Protein AF-A0A379WJF8-F1 (afdb_monomer)

Mean predicted aligned error: 14.05 Å

InterPro domains:
  IPR025370 Transcriptional regulator SgrR, N-terminal HTH domain [PF12793] (18-129)

Organism: Salmonella enterica I (NCBI:txid59201)

Structure (mmCIF, N/CA/C/O backbone):
data_AF-A0A379WJF8-F1
#
_entry.id   AF-A0A379WJF8-F1
#
loop_
_atom_site.group_PDB
_atom_site.id
_atom_site.type_symbol
_atom_site.label_atom_id
_atom_site.label_alt_id
_atom_site.label_comp_id
_atom_site.label_asym_id
_atom_site.label_entity_id
_atom_site.label_seq_id
_atom_site.pdbx_PDB_ins_code
_atom_site.Cartn_x
_atom_site.Cartn_y
_atom_site.Cartn_z
_atom_site.occupancy
_atom_site.B_iso_or_equiv
_atom_site.auth_seq_id
_atom_site.auth_comp_id
_atom_site.auth_asym_id
_atom_site.auth_atom_id
_atom_site.pdbx_PDB_model_num
ATOM 1 N N . MET A 1 1 ? -5.697 34.285 11.931 1.00 30.53 1 MET A N 1
ATOM 2 C CA . MET A 1 1 ? -4.627 33.447 12.512 1.00 30.53 1 MET A CA 1
ATOM 3 C C . MET A 1 1 ? -5.274 32.136 12.948 1.00 30.53 1 MET A C 1
ATOM 5 O O . MET A 1 1 ? -5.856 32.073 14.020 1.00 30.53 1 MET A O 1
ATOM 9 N N . LEU A 1 2 ? -5.329 31.151 12.049 1.00 31.52 2 LEU A N 1
ATOM 10 C CA . LEU A 1 2 ? -5.946 29.847 12.308 1.00 31.52 2 LEU A CA 1
ATOM 11 C C . LEU A 1 2 ? -4.830 28.885 12.713 1.00 31.52 2 LEU A C 1
ATOM 13 O O . LEU A 1 2 ? -3.911 28.631 11.940 1.00 31.52 2 LEU A O 1
ATOM 17 N N . ILE A 1 3 ? -4.888 28.435 13.961 1.00 27.45 3 ILE A N 1
ATOM 18 C CA . ILE A 1 3 ? -3.975 27.448 14.534 1.00 27.45 3 ILE A CA 1
ATOM 19 C C . ILE A 1 3 ? -4.201 26.129 13.778 1.00 27.45 3 ILE A C 1
ATOM 21 O O . ILE A 1 3 ? -5.356 25.717 13.643 1.00 27.45 3 ILE A O 1
ATOM 25 N N . PRO A 1 4 ? -3.151 25.458 13.278 1.00 31.62 4 PRO A N 1
ATOM 26 C CA . PRO A 1 4 ? -3.317 24.185 12.603 1.00 31.62 4 PRO A CA 1
ATOM 27 C C . PRO A 1 4 ? -3.781 23.155 13.631 1.00 31.62 4 PRO A C 1
ATOM 29 O O . PRO A 1 4 ? -3.084 22.865 14.607 1.00 31.62 4 PRO A O 1
ATOM 32 N N . VAL A 1 5 ? -4.971 22.599 13.408 1.00 33.28 5 VAL A N 1
ATOM 33 C CA . VAL A 1 5 ? -5.390 21.345 14.026 1.00 33.28 5 VAL A CA 1
ATOM 34 C C . VAL A 1 5 ? -4.369 20.314 13.563 1.00 33.28 5 VAL A C 1
ATOM 36 O O . VAL A 1 5 ? -4.415 19.849 12.430 1.00 33.28 5 VAL A O 1
ATOM 39 N N . ARG A 1 6 ? -3.388 20.009 14.418 1.00 29.20 6 ARG A N 1
ATOM 40 C CA . ARG A 1 6 ? -2.602 18.788 14.278 1.00 29.20 6 ARG A CA 1
ATOM 41 C C . ARG A 1 6 ? -3.617 17.654 14.289 1.00 29.20 6 ARG A C 1
ATOM 43 O O . ARG A 1 6 ? -4.179 17.346 15.337 1.00 29.20 6 ARG A O 1
ATOM 50 N N . GLU A 1 7 ? -3.880 17.082 13.122 1.00 38.31 7 GLU A N 1
ATOM 51 C CA . GLU A 1 7 ? -4.431 15.743 13.004 1.00 38.31 7 GLU A CA 1
ATOM 52 C C . GLU A 1 7 ? -3.473 14.828 13.763 1.00 38.31 7 GLU A C 1
ATOM 54 O O . GLU A 1 7 ? -2.380 14.497 13.307 1.00 38.31 7 GLU A O 1
ATOM 59 N N . ILE A 1 8 ? -3.827 14.534 15.012 1.00 40.59 8 ILE A N 1
ATOM 60 C CA . ILE A 1 8 ? -3.115 13.556 15.815 1.00 40.59 8 ILE A CA 1
ATOM 61 C C . ILE A 1 8 ? -3.478 12.217 15.194 1.00 40.59 8 ILE A C 1
ATOM 63 O O . ILE A 1 8 ? -4.581 11.708 15.389 1.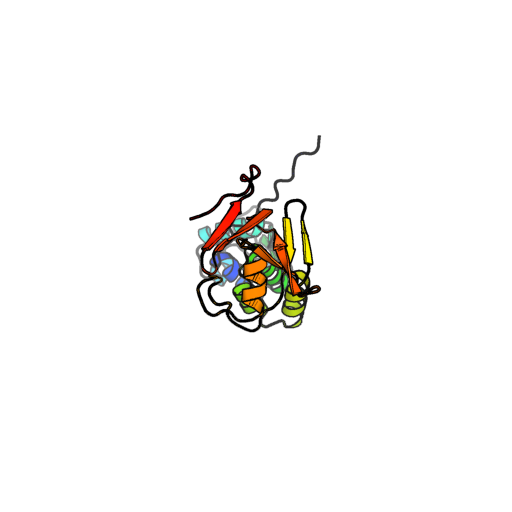00 40.59 8 ILE A O 1
ATOM 67 N N . SER A 1 9 ? -2.555 11.686 14.400 1.00 36.16 9 SER A N 1
ATOM 68 C CA . SER A 1 9 ? -2.620 10.344 13.847 1.00 36.16 9 SER A CA 1
ATOM 69 C C . SER A 1 9 ? -2.986 9.349 14.963 1.00 36.16 9 SER A C 1
ATOM 71 O O . SER A 1 9 ? -2.275 9.304 15.970 1.00 36.16 9 SER A O 1
ATOM 73 N N . PRO A 1 10 ? -4.038 8.519 14.826 1.00 44.31 10 PRO A N 1
ATOM 74 C CA . PRO A 1 10 ? -4.468 7.555 15.852 1.00 44.31 10 PRO A CA 1
ATOM 75 C C . PRO A 1 10 ? -3.516 6.345 16.003 1.00 44.31 10 PRO A C 1
ATOM 77 O O . PRO A 1 10 ? -3.917 5.251 16.393 1.00 44.31 10 PRO A O 1
ATOM 80 N N . PHE A 1 11 ? -2.224 6.524 15.725 1.00 41.41 11 PHE A N 1
ATOM 81 C CA . PHE A 1 11 ? -1.216 5.476 15.548 1.00 41.41 11 PHE A CA 1
ATOM 82 C C . PHE A 1 11 ? -0.751 4.764 16.833 1.00 41.41 11 PHE A C 1
ATOM 84 O O . PHE A 1 11 ? 0.300 4.132 16.840 1.00 41.41 11 PHE A O 1
ATOM 91 N N . MET A 1 12 ? -1.506 4.827 17.932 1.00 45.66 12 MET A N 1
ATOM 92 C CA . MET A 1 12 ? -1.074 4.266 19.222 1.00 45.66 12 MET A CA 1
ATOM 93 C C . MET A 1 12 ? -2.148 3.449 19.945 1.00 45.66 12 MET A C 1
ATOM 95 O O . MET A 1 12 ? -2.010 3.180 21.138 1.00 45.66 12 MET A O 1
ATOM 99 N N . THR A 1 13 ? -3.212 3.001 19.276 1.00 55.84 13 THR A N 1
ATOM 100 C CA . THR A 1 13 ? -4.118 2.031 19.908 1.00 55.84 13 THR A CA 1
ATOM 101 C C . THR A 1 13 ? -3.661 0.615 19.579 1.00 55.84 13 THR A C 1
ATOM 103 O O . THR A 1 13 ? -3.809 0.118 18.467 1.00 55.84 13 THR A O 1
ATOM 106 N N . THR A 1 14 ? -3.031 -0.039 20.558 1.00 66.88 14 THR A N 1
ATOM 107 C CA . THR A 1 14 ? -2.541 -1.415 20.397 1.00 66.88 14 THR A CA 1
ATOM 108 C C . THR A 1 14 ? -3.695 -2.370 20.068 1.00 66.88 14 THR A C 1
ATOM 110 O O . THR A 1 14 ? -4.812 -2.198 20.562 1.00 66.88 14 THR A O 1
ATOM 113 N N . ARG A 1 15 ? -3.418 -3.437 19.300 1.00 68.88 15 ARG A N 1
ATOM 114 C CA . ARG A 1 15 ? -4.380 -4.524 19.002 1.00 68.88 15 ARG A CA 1
ATOM 115 C C . ARG A 1 15 ? -5.073 -5.059 20.264 1.00 68.88 15 ARG A C 1
ATOM 117 O O . ARG A 1 15 ? -6.220 -5.489 20.213 1.00 68.88 15 ARG A O 1
ATOM 124 N N . HIS A 1 16 ? -4.384 -5.001 21.402 1.00 79.31 16 HIS A N 1
ATOM 125 C CA . HIS A 1 16 ? -4.926 -5.373 22.701 1.00 79.31 16 HIS A CA 1
ATOM 126 C C . HIS A 1 16 ? -6.011 -4.396 23.193 1.00 79.31 16 HIS A C 1
ATOM 128 O O . HIS A 1 16 ? -7.079 -4.837 23.611 1.00 79.31 16 HIS A O 1
ATOM 134 N N . THR A 1 17 ? -5.791 -3.081 23.107 1.00 83.75 17 THR A N 1
ATOM 135 C CA . THR A 1 17 ? -6.788 -2.066 23.495 1.00 83.75 17 THR A CA 1
ATOM 136 C C . THR A 1 17 ? -8.061 -2.185 22.646 1.00 83.75 17 THR A C 1
ATOM 138 O O . THR A 1 17 ? -9.161 -2.157 23.192 1.00 83.75 17 THR A O 1
ATOM 141 N N . GLU A 1 18 ? -7.930 -2.427 21.339 1.00 80.25 18 GLU A N 1
ATOM 142 C CA . GLU A 1 18 ? -9.056 -2.685 20.423 1.00 80.25 18 GLU A CA 1
ATOM 143 C C . GLU A 1 18 ? -9.893 -3.902 20.847 1.00 80.25 18 GLU A C 1
ATOM 145 O O . GLU A 1 18 ? -11.112 -3.811 20.992 1.00 80.25 18 GLU A O 1
ATOM 150 N N . GLN A 1 19 ? -9.247 -5.038 21.127 1.00 81.69 19 GLN A N 1
ATOM 151 C CA . GLN A 1 19 ? -9.940 -6.246 21.589 1.00 81.69 19 GLN A CA 1
ATOM 152 C C . GLN A 1 19 ? -10.706 -6.012 22.894 1.00 81.69 19 GLN A C 1
ATOM 154 O O . GLN A 1 19 ? -11.829 -6.492 23.060 1.00 81.69 19 GLN A O 1
ATOM 159 N N . LYS A 1 20 ? -10.112 -5.257 23.825 1.00 87.44 20 LYS A N 1
ATOM 160 C CA . LYS A 1 20 ? -10.763 -4.900 25.089 1.00 87.44 20 LYS A CA 1
ATOM 161 C C . LYS A 1 20 ? -11.966 -3.981 24.855 1.00 87.44 20 LYS A C 1
ATOM 163 O O . LYS A 1 20 ? -12.999 -4.197 25.481 1.00 87.44 20 LYS A O 1
ATOM 168 N N . TYR A 1 21 ? -11.873 -3.027 23.926 1.00 86.81 21 TYR A N 1
ATOM 169 C CA . TYR A 1 21 ? -13.002 -2.174 23.544 1.00 86.81 21 TYR A CA 1
ATOM 170 C C . TYR A 1 21 ? -14.165 -2.985 22.964 1.00 86.81 21 TYR A C 1
ATOM 172 O O . TYR A 1 21 ? -15.294 -2.867 23.436 1.00 86.81 21 TYR A O 1
ATOM 180 N N . LEU A 1 22 ? -13.885 -3.869 22.001 1.00 83.75 22 LEU A N 1
ATOM 181 C CA . LEU A 1 22 ? -14.905 -4.723 21.386 1.00 83.75 22 LEU A CA 1
ATOM 182 C C . LEU A 1 22 ? -15.604 -5.615 22.421 1.00 83.75 22 LEU A C 1
ATOM 184 O O . LEU A 1 22 ? -16.818 -5.797 22.356 1.00 83.75 22 LEU A O 1
ATOM 188 N N . LYS A 1 23 ? -14.865 -6.116 23.419 1.00 86.12 23 LYS A N 1
ATOM 189 C CA . LYS A 1 23 ? -15.440 -6.897 24.522 1.00 86.12 23 LYS A CA 1
ATOM 190 C C . LYS A 1 23 ? -16.378 -6.062 25.404 1.00 86.12 23 LYS A C 1
ATOM 192 O O . LYS A 1 23 ? -17.440 -6.551 25.782 1.00 86.12 23 LYS A O 1
ATOM 197 N N . LEU A 1 24 ? -16.023 -4.808 25.706 1.00 88.00 24 LEU A N 1
ATOM 198 C CA . LEU A 1 24 ? -16.916 -3.889 26.427 1.00 88.00 24 LEU A CA 1
ATOM 199 C C . LEU A 1 24 ? -18.183 -3.594 25.623 1.00 88.00 24 LEU A C 1
ATOM 201 O O . LEU A 1 24 ? -19.276 -3.607 26.182 1.00 88.00 24 LEU A O 1
ATOM 205 N N . LEU A 1 25 ? -18.043 -3.377 24.316 1.00 85.44 25 LEU A N 1
ATOM 206 C CA . LEU A 1 25 ? -19.160 -3.090 23.421 1.00 85.44 25 LEU A CA 1
ATOM 207 C C . LEU A 1 25 ? -20.114 -4.274 23.277 1.00 85.44 25 LEU A C 1
ATOM 209 O O . LEU A 1 25 ? -21.325 -4.083 23.282 1.00 85.44 25 LEU A O 1
ATOM 213 N N . GLN A 1 26 ? -19.591 -5.499 23.234 1.00 83.25 26 GLN A N 1
ATOM 214 C CA . GLN A 1 26 ? -20.412 -6.708 23.249 1.00 83.25 26 GLN A CA 1
ATOM 215 C C . GLN A 1 26 ? -21.187 -6.870 24.566 1.00 83.25 26 GLN A C 1
ATOM 217 O O . GLN A 1 26 ? -22.321 -7.338 24.552 1.00 83.25 26 GLN A O 1
ATOM 222 N N . HIS A 1 27 ? -20.583 -6.493 25.697 1.00 86.06 27 HIS A N 1
ATOM 223 C CA . HIS A 1 27 ? -21.182 -6.671 27.020 1.00 86.06 27 HIS A CA 1
ATOM 224 C C . HIS A 1 27 ? -22.211 -5.584 27.373 1.00 86.06 27 HIS A C 1
ATOM 226 O O . HIS A 1 27 ? -23.255 -5.884 27.945 1.00 86.06 27 HIS A O 1
ATOM 232 N N . TYR A 1 28 ? -21.921 -4.319 27.058 1.00 85.75 28 TYR A N 1
ATOM 233 C CA . TYR A 1 28 ? -22.745 -3.169 27.456 1.00 85.75 28 TYR A CA 1
ATOM 234 C C . TYR A 1 28 ? -23.589 -2.577 26.320 1.00 85.75 28 TYR A C 1
ATOM 236 O O . TYR A 1 28 ? -24.549 -1.851 26.583 1.00 85.75 28 TYR A O 1
ATOM 244 N N . GLY A 1 29 ? -23.270 -2.897 25.065 1.00 80.81 29 GLY A N 1
ATOM 245 C CA . GLY A 1 29 ? -23.940 -2.342 23.894 1.00 80.81 29 GLY A CA 1
ATOM 246 C C . GLY A 1 29 ? -23.658 -0.852 23.673 1.00 80.81 29 GLY A C 1
ATOM 247 O O . GLY A 1 29 ? -22.737 -0.271 24.240 1.00 80.81 29 GLY A O 1
ATOM 248 N N . ASP A 1 30 ? -24.477 -0.238 22.822 1.00 76.62 30 ASP A N 1
ATOM 249 C CA . ASP A 1 30 ? -24.339 1.156 22.358 1.00 76.62 30 ASP A CA 1
ATOM 250 C C . ASP A 1 30 ? -25.051 2.174 23.276 1.00 76.62 30 ASP A C 1
ATOM 252 O O . ASP A 1 30 ? -25.016 3.382 23.061 1.00 76.62 30 ASP A O 1
ATOM 256 N N . LYS A 1 31 ? -25.756 1.710 24.319 1.00 80.94 31 LYS A N 1
ATOM 257 C CA . LYS A 1 31 ? -26.529 2.596 25.203 1.00 80.94 31 LYS A CA 1
ATOM 258 C C . LYS A 1 31 ? -25.668 3.116 26.360 1.00 80.94 31 LYS A C 1
ATOM 260 O O . LYS A 1 31 ? -24.864 2.360 26.904 1.00 80.94 31 LYS A O 1
ATOM 265 N N . PRO A 1 32 ? -25.868 4.371 26.811 1.00 85.00 32 PRO A N 1
ATOM 266 C CA . PRO A 1 32 ? -25.196 4.875 28.000 1.00 85.00 32 PRO A CA 1
ATOM 267 C C . PRO A 1 32 ? -25.561 4.037 29.230 1.00 85.00 32 PRO A C 1
ATOM 269 O O . PRO A 1 32 ? -26.736 3.939 29.586 1.00 85.00 32 PRO A O 1
ATOM 272 N N . VAL A 1 33 ? -24.557 3.492 29.910 1.00 88.12 33 VAL A N 1
ATOM 273 C CA . VAL A 1 33 ? -24.714 2.665 31.113 1.00 88.12 33 VAL A CA 1
ATOM 274 C C . VAL A 1 33 ? -24.002 3.284 32.311 1.00 88.12 33 VAL A C 1
ATOM 276 O O . VAL A 1 33 ? -22.994 3.977 32.178 1.00 88.12 33 VAL A O 1
ATOM 279 N N . SER A 1 34 ? -24.555 3.052 33.500 1.00 87.75 34 SER A N 1
ATOM 280 C CA . SER A 1 34 ? -23.978 3.496 34.768 1.00 87.75 34 SER A CA 1
ATOM 281 C C . SER A 1 34 ? -23.193 2.343 35.388 1.00 87.75 34 SER A C 1
ATOM 283 O O . SER A 1 34 ? -23.794 1.359 35.813 1.00 87.75 34 SER A O 1
ATOM 285 N N . VAL A 1 35 ? -21.864 2.447 35.396 1.00 89.06 35 VAL A N 1
ATOM 286 C CA . VAL A 1 35 ? -20.950 1.368 35.803 1.00 89.06 35 VAL A CA 1
ATOM 287 C C . VAL A 1 35 ? -19.791 1.907 36.635 1.00 89.06 35 VAL A C 1
ATOM 289 O O . VAL A 1 35 ? -19.408 3.074 36.535 1.00 89.06 35 VAL A O 1
ATOM 292 N N . THR A 1 36 ? -19.215 1.065 37.482 1.00 88.06 36 THR A N 1
ATOM 293 C CA . THR A 1 36 ? -18.026 1.401 38.271 1.00 88.06 36 THR A CA 1
ATOM 294 C C . THR A 1 36 ? -16.742 1.007 37.543 1.00 88.06 36 THR A C 1
ATOM 296 O O . THR A 1 36 ? -16.722 0.139 36.672 1.00 88.06 36 THR A O 1
ATOM 299 N N . LEU A 1 37 ? -15.622 1.620 37.937 1.00 87.19 37 LEU A N 1
ATOM 300 C CA . LEU A 1 37 ? -14.307 1.239 37.411 1.00 87.19 37 LEU A CA 1
ATOM 301 C C . LEU A 1 37 ? -13.944 -0.220 37.750 1.00 87.19 37 LEU A C 1
ATOM 303 O O . LEU A 1 37 ? -13.209 -0.848 36.994 1.00 87.19 37 LEU A O 1
ATOM 307 N N . GLN A 1 38 ? -14.434 -0.746 38.881 1.00 86.25 38 GLN A N 1
ATOM 308 C CA . GLN A 1 38 ? -14.202 -2.136 39.280 1.00 86.25 38 GLN A CA 1
ATOM 309 C C . GLN A 1 38 ? -14.982 -3.098 38.378 1.00 86.25 38 GLN A C 1
ATOM 311 O O . GLN A 1 38 ? -14.373 -4.009 37.839 1.00 86.25 38 GLN A O 1
ATOM 316 N N . GLU A 1 39 ? -16.264 -2.829 38.114 1.00 87.62 39 GLU A N 1
ATOM 317 C CA . GLU A 1 39 ? -17.084 -3.645 37.202 1.00 87.62 39 GLU A CA 1
ATOM 318 C C . GLU A 1 39 ? -16.449 -3.742 35.803 1.00 87.62 39 GLU A C 1
ATOM 320 O O . GLU A 1 39 ? -16.371 -4.824 35.225 1.00 87.62 39 GLU A O 1
ATOM 325 N N . LEU A 1 40 ? -15.910 -2.635 35.275 1.00 89.62 40 LEU A N 1
ATOM 326 C CA . LEU A 1 40 ? -15.182 -2.651 33.999 1.00 89.62 40 LEU A CA 1
ATOM 327 C C . LEU A 1 40 ? -13.901 -3.493 34.049 1.00 89.62 40 LEU A C 1
ATOM 329 O O . LEU A 1 40 ? -13.592 -4.211 33.095 1.00 89.62 40 LEU A O 1
ATOM 333 N N . ALA A 1 41 ? -13.156 -3.396 35.151 1.00 89.50 41 ALA A N 1
ATOM 334 C CA . ALA A 1 41 ? -11.938 -4.167 35.361 1.00 89.50 41 ALA A CA 1
ATOM 335 C C . ALA A 1 41 ? -12.242 -5.674 35.451 1.00 89.50 41 ALA A C 1
ATOM 337 O O . ALA A 1 41 ? -11.517 -6.477 34.862 1.00 89.50 41 ALA A O 1
ATOM 338 N N . ASP A 1 42 ? -13.354 -6.043 36.090 1.00 88.31 42 ASP A N 1
ATOM 339 C CA . ASP A 1 42 ? -13.812 -7.426 36.230 1.00 88.31 42 ASP A CA 1
ATOM 340 C C . ASP A 1 42 ? -14.238 -8.016 34.875 1.00 88.31 42 ASP A C 1
ATOM 342 O O . ASP A 1 42 ? -13.769 -9.089 34.495 1.00 88.31 42 ASP A O 1
ATOM 346 N N . VAL A 1 43 ? -15.025 -7.284 34.072 1.00 89.12 43 VAL A N 1
ATOM 347 C CA . VAL A 1 43 ? -15.433 -7.713 32.713 1.00 89.12 43 VAL A CA 1
ATOM 348 C C . VAL A 1 43 ? -14.220 -7.975 31.809 1.00 89.12 43 VAL A C 1
ATOM 350 O O . VAL A 1 43 ? -14.204 -8.902 30.984 1.00 89.12 43 VAL A O 1
ATOM 353 N N . LEU A 1 44 ? -13.176 -7.158 31.944 1.00 88.00 44 LEU A N 1
ATOM 354 C CA . LEU A 1 44 ? -11.960 -7.260 31.140 1.00 88.00 44 LEU A CA 1
ATOM 355 C C . LEU A 1 44 ? -10.862 -8.132 31.759 1.00 88.00 44 LEU A C 1
ATOM 357 O O . LEU A 1 44 ? -9.834 -8.330 31.093 1.00 88.00 44 LEU A O 1
ATOM 361 N N . PHE A 1 45 ? -11.106 -8.686 32.952 1.00 87.12 45 PHE A N 1
ATOM 362 C CA . PHE A 1 45 ? -10.165 -9.462 33.761 1.00 87.12 45 PHE A CA 1
ATOM 363 C C . PHE A 1 45 ? -8.818 -8.744 33.934 1.00 87.12 45 PHE A C 1
ATOM 365 O O . PHE A 1 45 ? -7.758 -9.289 33.628 1.00 87.12 45 PHE A O 1
ATOM 372 N N . CYS A 1 46 ? -8.849 -7.478 34.350 1.00 88.38 46 CYS A N 1
ATOM 373 C CA . CYS A 1 46 ? -7.650 -6.670 34.555 1.00 88.38 46 CYS A CA 1
ATOM 374 C C . CYS A 1 46 ? -7.688 -5.905 35.884 1.00 88.38 46 CYS A C 1
ATOM 376 O O . CYS A 1 46 ? -8.691 -5.874 36.586 1.00 88.38 46 CYS A O 1
ATOM 378 N N . THR A 1 47 ? -6.568 -5.290 36.269 1.00 89.75 47 THR A N 1
ATOM 379 C CA . THR A 1 47 ? -6.517 -4.485 37.498 1.00 89.75 47 THR A CA 1
ATOM 380 C C . THR A 1 47 ? -7.187 -3.124 37.292 1.00 89.75 47 THR A C 1
ATOM 382 O O . THR A 1 47 ? -7.118 -2.547 36.205 1.00 89.75 47 THR A O 1
ATOM 385 N N . ARG A 1 48 ? -7.747 -2.529 38.359 1.00 87.81 48 ARG A N 1
ATOM 386 C CA . ARG A 1 48 ? -8.315 -1.161 38.320 1.00 87.81 48 ARG A CA 1
ATOM 387 C C . ARG A 1 48 ? -7.351 -0.123 37.737 1.00 87.81 48 ARG A C 1
ATOM 389 O O . ARG A 1 48 ? -7.771 0.765 36.997 1.00 87.81 48 ARG A O 1
ATOM 396 N N . ARG A 1 49 ? -6.055 -0.240 38.052 1.00 85.56 49 ARG A N 1
ATOM 397 C CA . ARG A 1 49 ? -5.008 0.647 37.522 1.00 85.56 49 ARG A CA 1
ATOM 398 C C . ARG A 1 49 ? -4.876 0.508 36.004 1.00 85.56 49 ARG A C 1
ATOM 400 O O . ARG A 1 49 ? -4.831 1.520 35.312 1.00 85.56 49 ARG A O 1
ATOM 407 N N . HIS A 1 50 ? -4.854 -0.721 35.489 1.00 87.38 50 HIS A N 1
ATOM 408 C CA . HIS A 1 50 ? -4.778 -0.963 34.049 1.00 87.38 50 HIS A CA 1
ATOM 409 C C . HIS A 1 50 ? -6.055 -0.514 33.327 1.00 87.38 50 HIS A C 1
ATOM 411 O O . HIS A 1 50 ? -5.969 0.124 32.281 1.00 87.38 50 HIS A O 1
ATOM 417 N N . MET A 1 51 ? -7.229 -0.753 33.921 1.00 89.62 51 MET A N 1
ATOM 418 C CA . MET A 1 51 ? -8.511 -0.311 33.367 1.00 89.62 51 MET A CA 1
ATOM 419 C C . MET A 1 51 ? -8.581 1.209 33.200 1.00 89.62 51 MET A C 1
ATOM 421 O O . MET A 1 51 ? -9.046 1.704 32.178 1.00 89.62 51 MET A O 1
ATOM 425 N N . ARG A 1 52 ? -8.072 1.965 34.179 1.00 88.44 52 ARG A N 1
ATOM 426 C CA . ARG A 1 52 ? -8.009 3.428 34.098 1.00 88.44 52 ARG A CA 1
ATOM 427 C C . ARG A 1 52 ? -7.120 3.904 32.945 1.00 88.44 52 ARG A C 1
ATOM 429 O O . ARG A 1 52 ? -7.507 4.827 32.238 1.00 88.44 52 ARG A O 1
ATOM 436 N N . ASN A 1 53 ? -5.976 3.254 32.726 1.00 89.00 53 ASN A N 1
ATOM 437 C CA . ASN A 1 53 ? -5.112 3.561 31.583 1.00 89.00 53 ASN A CA 1
ATOM 438 C C . ASN A 1 53 ? -5.798 3.226 30.248 1.00 89.00 53 ASN A C 1
ATOM 440 O O . ASN A 1 53 ? -5.750 4.036 29.329 1.00 89.00 53 ASN A O 1
ATOM 444 N N . LEU A 1 54 ? -6.478 2.076 30.153 1.00 88.38 54 LEU A N 1
ATOM 445 C CA . LEU A 1 54 ? -7.249 1.700 28.962 1.00 88.38 54 LEU A CA 1
ATOM 446 C C . LEU A 1 54 ? -8.379 2.696 28.671 1.00 88.38 54 LEU A C 1
ATOM 448 O O . LEU A 1 54 ? -8.552 3.084 27.522 1.00 88.38 54 LEU A O 1
ATOM 452 N N . LEU A 1 55 ? -9.120 3.145 29.692 1.00 88.50 55 LEU A N 1
ATOM 453 C CA . LEU A 1 55 ? -10.169 4.158 29.528 1.00 88.50 55 LEU A CA 1
ATOM 454 C C . LEU A 1 55 ? -9.610 5.469 28.980 1.00 88.50 55 LEU A C 1
ATOM 456 O O . LEU A 1 55 ? -10.191 6.014 28.049 1.00 88.50 55 LEU A O 1
ATOM 460 N N . LEU A 1 56 ? -8.482 5.947 29.516 1.00 87.75 56 LEU A N 1
ATOM 461 C CA . LEU A 1 56 ? -7.830 7.161 29.020 1.00 87.75 56 LEU A CA 1
ATOM 462 C C . LEU A 1 56 ? -7.439 7.015 27.546 1.00 87.75 56 LEU A C 1
ATOM 464 O O . LEU A 1 56 ? -7.825 7.853 26.740 1.00 87.75 56 LEU A O 1
ATOM 468 N N . GLN A 1 57 ? -6.788 5.908 27.176 1.00 86.50 57 GLN A N 1
ATOM 469 C CA . GLN A 1 57 ? -6.423 5.629 25.782 1.00 86.50 57 GLN A CA 1
ATOM 470 C C . GLN A 1 57 ? -7.646 5.587 24.854 1.00 86.50 57 GLN A C 1
ATOM 472 O O . GLN A 1 57 ? -7.633 6.162 23.769 1.00 86.50 57 GLN A O 1
ATOM 477 N N . MET A 1 58 ? -8.725 4.921 25.278 1.00 87.69 58 MET A N 1
ATOM 478 C CA . MET A 1 58 ? -9.962 4.829 24.496 1.00 87.69 58 MET A CA 1
ATOM 479 C C . MET A 1 58 ? -10.700 6.177 24.407 1.00 87.69 58 MET A C 1
ATOM 481 O O . MET A 1 58 ? -11.354 6.440 23.400 1.00 87.69 58 MET A O 1
ATOM 485 N N . GLN A 1 59 ? -10.607 7.037 25.428 1.00 87.38 59 GLN A N 1
ATOM 486 C CA . GLN A 1 59 ? -11.156 8.398 25.395 1.00 87.38 59 GLN A CA 1
ATOM 487 C C . GLN A 1 59 ? -10.345 9.327 24.492 1.00 87.38 59 GLN A C 1
ATOM 489 O O . GLN A 1 59 ? -10.939 10.087 23.731 1.00 87.38 59 GLN A O 1
ATOM 494 N N . GLU A 1 60 ? -9.013 9.254 24.539 1.00 84.88 60 GLU A N 1
ATOM 495 C CA . GLU A 1 60 ? -8.122 9.999 23.640 1.00 84.88 60 GLU A CA 1
ATOM 496 C C . GLU A 1 60 ? -8.371 9.617 22.176 1.00 84.88 60 GLU A C 1
ATOM 498 O O . GLU A 1 60 ? -8.478 10.490 21.316 1.00 84.88 60 GLU A O 1
ATOM 503 N N . ALA A 1 61 ? -8.584 8.323 21.911 1.00 78.62 61 ALA A N 1
ATOM 504 C CA . ALA A 1 61 ? -8.993 7.806 20.606 1.00 78.62 61 ALA A CA 1
ATOM 505 C C . ALA A 1 61 ? -10.474 8.077 20.258 1.00 78.62 61 ALA A C 1
ATOM 507 O O . ALA A 1 61 ? -10.934 7.695 19.186 1.00 78.62 61 ALA A O 1
ATOM 508 N N . LYS A 1 62 ? -11.237 8.733 21.147 1.00 84.25 62 LYS A N 1
ATOM 509 C CA . LYS A 1 62 ? -12.669 9.066 20.996 1.00 84.25 62 LYS A CA 1
ATOM 510 C C . LYS A 1 62 ? -13.611 7.861 20.822 1.00 84.25 62 LYS A C 1
ATOM 512 O O . LYS A 1 62 ? -14.751 8.032 20.389 1.00 84.25 62 LYS A O 1
ATOM 517 N N . TRP A 1 63 ? -13.195 6.657 21.214 1.00 85.75 63 TRP A N 1
ATOM 518 C CA . TRP A 1 63 ? -14.010 5.437 21.116 1.00 85.75 63 TRP A CA 1
ATOM 519 C C . TRP A 1 63 ? -15.147 5.391 22.148 1.00 85.75 63 TRP A C 1
ATOM 521 O O . TRP A 1 63 ? -16.186 4.753 21.938 1.00 85.75 63 TRP A O 1
ATOM 531 N N . LEU A 1 64 ? -14.960 6.060 23.286 1.00 88.50 64 LEU A N 1
ATOM 532 C CA . LEU A 1 64 ? -15.937 6.122 24.368 1.00 88.50 64 LEU A CA 1
ATOM 533 C C . LEU A 1 64 ? -15.911 7.463 25.094 1.00 88.50 64 LEU A C 1
ATOM 535 O O . LEU A 1 64 ? -14.939 8.212 25.038 1.00 88.50 64 LEU A O 1
ATOM 539 N N . ILE A 1 65 ? -16.985 7.730 25.828 1.00 87.06 65 ILE A N 1
ATOM 540 C CA . ILE A 1 65 ? -17.080 8.812 26.802 1.00 87.06 65 ILE A CA 1
ATOM 541 C C . ILE A 1 65 ? -17.218 8.187 28.187 1.00 87.06 65 ILE A C 1
ATOM 543 O O . ILE A 1 65 ? -18.114 7.374 28.423 1.00 87.06 65 ILE A O 1
ATOM 547 N N . TRP A 1 66 ? -16.346 8.600 29.103 1.00 87.31 66 TRP A N 1
ATOM 548 C CA . TRP A 1 66 ? -16.401 8.239 30.513 1.00 87.31 66 TRP A CA 1
ATOM 549 C C . TRP A 1 66 ? -16.573 9.498 31.359 1.00 87.31 66 TRP A C 1
ATOM 551 O O . TRP A 1 66 ? -15.745 10.408 31.309 1.00 87.31 66 TRP A O 1
ATOM 561 N N . GLN A 1 67 ? -17.656 9.551 32.130 1.00 84.44 67 GLN A N 1
ATOM 562 C CA . GLN A 1 67 ? -17.960 10.654 33.040 1.00 84.44 67 GLN A CA 1
ATOM 563 C C . GLN A 1 67 ? -17.967 10.138 34.478 1.00 84.44 67 GLN A C 1
ATOM 565 O O . GLN A 1 67 ? -18.951 9.554 34.937 1.00 84.44 67 GLN A O 1
ATOM 570 N N . SER A 1 68 ? -16.856 10.339 35.188 1.00 78.06 68 SER A N 1
ATOM 571 C CA . SER A 1 68 ? -16.752 10.033 36.616 1.00 78.06 68 SER A CA 1
ATOM 572 C C . SER A 1 68 ? -17.384 11.133 37.469 1.00 78.06 68 SER A C 1
ATOM 574 O O . SER A 1 68 ? -17.071 12.306 37.278 1.00 78.06 68 SER A O 1
ATOM 576 N N . GLN A 1 69 ? -18.201 10.755 38.452 1.00 67.81 69 GLN A N 1
ATOM 577 C CA . GLN A 1 69 ? -18.636 11.648 39.531 1.00 67.81 69 GLN A CA 1
ATOM 578 C C . GLN A 1 69 ? -17.699 11.520 40.741 1.00 67.81 69 GLN A C 1
ATOM 580 O O . GLN A 1 69 ? -17.150 10.447 41.000 1.00 67.81 69 GLN A O 1
ATOM 585 N N . ALA A 1 70 ? -17.484 12.621 41.465 1.00 48.72 70 ALA A N 1
ATOM 586 C CA . ALA A 1 70 ? -16.602 12.654 42.628 1.00 48.72 70 ALA A CA 1
ATOM 587 C C . ALA A 1 70 ? -17.237 11.936 43.837 1.00 48.72 70 ALA A C 1
ATOM 589 O O . ALA A 1 70 ? -18.350 12.264 44.233 1.00 48.72 70 ALA A O 1
ATOM 590 N N . GLY A 1 71 ? -16.508 10.978 44.426 1.00 56.34 71 GLY A N 1
ATOM 591 C CA . GLY A 1 71 ? -16.862 10.272 45.666 1.00 56.34 71 GLY A CA 1
ATOM 592 C C . GLY A 1 71 ? -16.423 8.795 45.664 1.00 56.34 71 GLY A C 1
ATOM 593 O O . GLY A 1 71 ? -16.218 8.195 44.607 1.00 56.34 71 GLY A O 1
ATOM 594 N N . ARG A 1 72 ? -16.254 8.175 46.842 1.00 57.22 72 ARG A N 1
ATOM 595 C CA . ARG A 1 72 ? -15.887 6.747 46.952 1.00 57.22 72 ARG A CA 1
ATOM 596 C C . ARG A 1 72 ? -17.086 5.867 46.575 1.00 57.22 72 ARG A C 1
ATOM 598 O O . ARG A 1 72 ? -18.100 5.902 47.252 1.00 57.22 72 ARG A O 1
ATOM 605 N N . GLY A 1 73 ? -16.947 5.056 45.524 1.00 61.81 73 GLY A N 1
ATOM 606 C CA . GLY A 1 73 ? -17.939 4.036 45.143 1.00 61.81 73 GLY A CA 1
ATOM 607 C C . GLY A 1 73 ? -19.039 4.489 44.176 1.00 61.81 73 GLY A C 1
ATOM 608 O O . GLY A 1 73 ? -19.929 3.698 43.875 1.00 61.81 73 GLY A O 1
ATOM 609 N N . HIS A 1 74 ? -18.988 5.717 43.651 1.00 70.19 74 HIS A N 1
ATOM 610 C CA . HIS A 1 74 ? -20.014 6.189 42.719 1.00 70.19 74 HIS A CA 1
ATOM 611 C C . HIS A 1 74 ? -19.889 5.547 41.336 1.00 70.19 74 HIS A C 1
ATOM 613 O O . HIS A 1 74 ? -18.793 5.373 40.793 1.00 70.19 74 HIS A O 1
ATOM 619 N N . ARG A 1 75 ? -21.046 5.215 40.757 1.00 81.00 75 ARG A N 1
ATOM 620 C CA . ARG A 1 75 ? -21.154 4.747 39.377 1.00 81.00 75 ARG A CA 1
ATOM 621 C C . ARG A 1 75 ? -20.905 5.913 38.426 1.00 81.00 75 ARG A C 1
ATOM 623 O O . ARG A 1 75 ? -21.471 6.990 38.583 1.00 81.00 75 ARG A O 1
ATOM 630 N N . ALA A 1 76 ? -20.059 5.687 37.435 1.00 85.44 76 ALA A N 1
ATOM 631 C CA . ALA A 1 76 ? -19.779 6.632 36.370 1.00 85.44 76 ALA A CA 1
ATOM 632 C C . ALA A 1 76 ? -20.650 6.316 35.152 1.00 85.44 76 ALA A C 1
ATOM 634 O O . ALA A 1 76 ? -21.123 5.192 34.981 1.00 85.44 76 ALA A O 1
ATOM 635 N N . ARG A 1 77 ? -20.862 7.310 34.289 1.00 86.75 77 ARG A N 1
ATOM 636 C CA . ARG A 1 77 ? -21.591 7.105 33.035 1.00 86.75 77 ARG A CA 1
ATOM 637 C C . ARG A 1 77 ? -20.603 6.725 31.936 1.00 86.75 77 ARG A C 1
ATOM 639 O O . ARG A 1 77 ? -19.735 7.526 31.588 1.00 86.75 77 ARG A O 1
ATOM 646 N N . LEU A 1 78 ? -20.743 5.514 31.407 1.00 88.69 78 LEU A N 1
ATOM 647 C CA . LEU A 1 78 ? -20.021 5.015 30.242 1.00 88.69 78 LEU A CA 1
ATOM 648 C C . LEU A 1 78 ? -20.931 5.093 29.018 1.00 88.69 78 LEU A C 1
ATOM 650 O O . LEU A 1 78 ? -22.059 4.607 29.046 1.00 88.69 78 LEU A O 1
ATOM 654 N N . HIS A 1 79 ? -20.426 5.668 27.934 1.00 87.94 79 HIS A N 1
ATOM 655 C CA . HIS A 1 79 ? -21.084 5.654 26.634 1.00 87.94 79 HIS A CA 1
ATOM 656 C C . HIS A 1 79 ? -20.066 5.248 25.570 1.00 87.94 79 HIS A C 1
ATOM 658 O O . HIS A 1 79 ? -19.130 5.993 25.278 1.00 87.94 79 HIS A O 1
ATOM 664 N N . LEU A 1 80 ? -20.227 4.045 25.026 1.00 86.06 80 LEU A N 1
ATOM 665 C CA . LEU A 1 80 ? -19.429 3.547 23.910 1.00 86.06 80 LEU A CA 1
ATOM 666 C C . LEU A 1 80 ? -20.036 4.132 22.633 1.00 86.06 80 LEU A C 1
ATOM 668 O O . LEU A 1 80 ? -21.224 3.959 22.417 1.00 86.06 80 LEU A O 1
ATOM 672 N N . ARG A 1 81 ? -19.263 4.893 21.848 1.00 81.00 81 ARG A N 1
ATOM 673 C CA . ARG A 1 81 ? -19.799 5.651 20.696 1.00 81.00 81 ARG A CA 1
ATOM 674 C C . ARG A 1 81 ? -19.451 5.059 19.337 1.00 81.00 81 ARG A C 1
ATOM 676 O O . ARG A 1 81 ? -20.009 5.497 18.335 1.00 81.00 81 ARG A O 1
ATOM 683 N N . TYR A 1 82 ? -18.485 4.148 19.289 1.00 74.69 82 TYR A N 1
ATOM 684 C CA . TYR A 1 82 ? -17.936 3.624 18.048 1.00 74.69 82 TYR A CA 1
ATOM 685 C C . TYR A 1 82 ? -18.531 2.256 17.756 1.00 74.69 82 TYR A C 1
ATOM 687 O O . TYR A 1 82 ? -18.382 1.311 18.532 1.00 74.69 82 TYR A O 1
ATOM 695 N N . LYS A 1 83 ? -19.185 2.131 16.600 1.00 74.50 83 LYS A N 1
ATOM 696 C CA . LYS A 1 83 ? -19.667 0.829 16.142 1.00 74.50 83 LYS A CA 1
ATOM 697 C C . LYS A 1 83 ? -18.476 -0.045 15.735 1.00 74.50 83 LYS A C 1
ATOM 699 O O . LYS A 1 83 ? -17.500 0.482 15.194 1.00 74.50 83 LYS A O 1
ATOM 704 N N . PRO A 1 84 ? -18.563 -1.379 15.897 1.00 69.88 84 PRO A N 1
ATOM 705 C CA . PRO A 1 84 ? -17.481 -2.282 15.498 1.00 69.88 84 PRO A CA 1
ATOM 706 C C . PRO A 1 84 ? -17.114 -2.109 14.0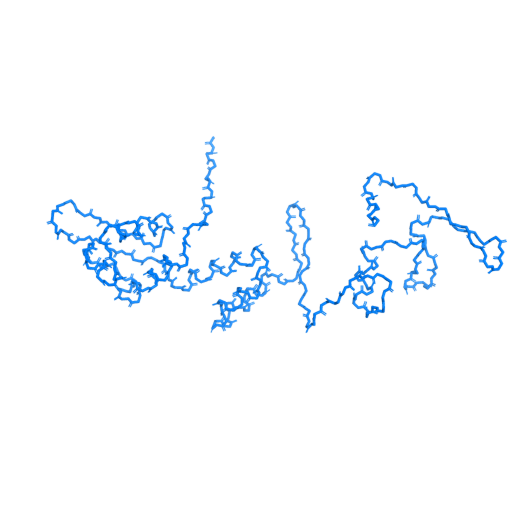19 1.00 69.88 84 PRO A C 1
ATOM 708 O O . PRO A 1 84 ? -15.947 -2.146 13.648 1.00 69.88 84 PRO A O 1
ATOM 711 N N . GLU A 1 85 ? -18.120 -1.869 13.178 1.00 71.50 85 GLU A N 1
ATOM 712 C CA . GLU A 1 85 ? -17.964 -1.687 11.734 1.00 71.50 85 GLU A CA 1
ATOM 713 C C . GLU A 1 85 ? -17.168 -0.429 11.370 1.00 71.50 85 GLU A C 1
ATOM 715 O O . GLU A 1 85 ? -16.395 -0.460 10.418 1.00 71.50 85 GLU A O 1
ATOM 720 N N . GLN A 1 86 ? -17.318 0.660 12.131 1.00 74.12 86 GLN A N 1
ATOM 721 C CA . GLN A 1 86 ? -16.594 1.910 11.876 1.00 74.12 86 GLN A CA 1
ATOM 722 C C . GLN A 1 86 ? -15.107 1.747 12.180 1.00 74.12 86 GLN A C 1
ATOM 724 O O . GLN A 1 86 ? -14.267 2.146 11.381 1.00 74.12 86 GLN A O 1
ATOM 729 N N . LEU A 1 87 ? -14.790 1.076 13.288 1.00 76.81 87 LEU A N 1
ATOM 730 C CA . LEU A 1 87 ? -13.413 0.810 13.684 1.00 76.81 87 LEU A CA 1
ATOM 731 C C . LEU A 1 87 ? -12.703 -0.131 12.693 1.00 76.81 87 LEU A C 1
ATOM 733 O O . LEU A 1 87 ? -11.540 0.079 12.350 1.00 76.81 87 LEU A O 1
ATOM 737 N N . LEU A 1 88 ? -13.418 -1.136 12.175 1.00 75.69 88 LEU A N 1
ATOM 738 C CA . LEU A 1 88 ? -12.909 -2.004 11.109 1.00 75.69 88 LEU A CA 1
ATOM 739 C C . LEU A 1 88 ? -12.696 -1.244 9.791 1.00 75.69 88 LEU A C 1
ATOM 741 O O . LEU A 1 88 ? -11.689 -1.476 9.123 1.00 75.69 88 LEU A O 1
ATOM 745 N N . SER A 1 89 ? -13.611 -0.338 9.429 1.00 74.06 89 SER A N 1
ATOM 746 C CA . SER A 1 89 ? -13.515 0.464 8.203 1.00 74.06 89 SER A CA 1
ATOM 747 C C . SER A 1 89 ? -12.315 1.411 8.230 1.00 74.06 89 SER A C 1
ATOM 749 O O . SER A 1 89 ? -11.522 1.400 7.293 1.00 74.06 89 SER A O 1
ATOM 751 N N . GLU A 1 90 ? -12.120 2.165 9.316 1.00 77.56 90 GLU A N 1
ATOM 752 C CA . GLU A 1 90 ? -10.970 3.074 9.463 1.00 77.56 90 GLU A CA 1
ATOM 753 C C . GLU A 1 90 ? -9.640 2.323 9.382 1.00 77.56 90 GLU A C 1
ATOM 755 O O . GLU A 1 90 ? -8.697 2.745 8.713 1.00 77.56 90 GLU A O 1
ATOM 760 N N . LYS A 1 91 ? -9.563 1.156 10.023 1.00 78.31 91 LYS A N 1
ATOM 761 C CA . LYS A 1 91 ? -8.362 0.322 9.987 1.00 78.31 91 LYS A CA 1
ATOM 762 C C . LYS A 1 91 ? -8.099 -0.249 8.596 1.00 78.31 91 LYS A C 1
ATOM 764 O O . LYS A 1 91 ? -6.946 -0.328 8.173 1.00 78.31 91 LYS A O 1
ATOM 769 N N . ALA A 1 92 ? -9.148 -0.636 7.873 1.00 77.06 92 ALA A N 1
ATOM 770 C CA . ALA A 1 92 ? -9.015 -1.062 6.489 1.00 77.06 92 ALA A CA 1
ATOM 771 C C . ALA A 1 92 ? -8.502 0.086 5.607 1.00 77.06 92 ALA A C 1
ATOM 773 O O . ALA A 1 92 ? -7.584 -0.127 4.819 1.00 77.06 92 ALA A O 1
ATOM 774 N N . GLU A 1 93 ? -9.015 1.305 5.784 1.00 75.88 93 GLU A N 1
ATOM 775 C CA . GLU A 1 93 ? -8.528 2.498 5.080 1.00 75.88 93 GLU A CA 1
ATOM 776 C C . GLU A 1 93 ? -7.049 2.783 5.374 1.00 75.88 93 GLU A C 1
ATOM 778 O O . GLU A 1 93 ? -6.273 3.001 4.445 1.00 75.88 93 GLU A O 1
ATOM 783 N N . GLN A 1 94 ? -6.611 2.674 6.628 1.00 78.25 94 GLN A N 1
ATOM 784 C CA . GLN A 1 94 ? -5.199 2.842 6.998 1.00 78.25 94 GLN A CA 1
ATOM 785 C C . GLN A 1 94 ? -4.287 1.764 6.385 1.00 78.25 94 GLN A C 1
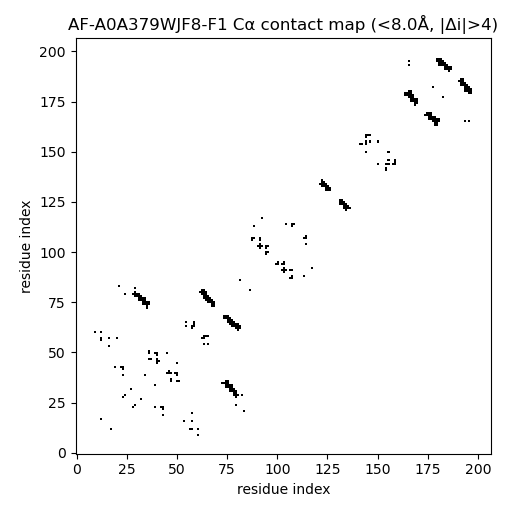ATOM 787 O O . GLN A 1 94 ? -3.193 2.055 5.886 1.00 78.25 94 GLN A O 1
ATOM 792 N N . LEU A 1 95 ? -4.727 0.501 6.383 1.00 76.12 95 LEU A N 1
ATOM 793 C CA . LEU A 1 95 ? -4.000 -0.593 5.729 1.00 76.12 95 LEU A CA 1
ATOM 794 C C . LEU A 1 95 ? -3.874 -0.352 4.222 1.00 76.12 95 LEU A C 1
ATOM 796 O O . LEU A 1 95 ? -2.822 -0.601 3.638 1.00 76.12 95 LEU A O 1
ATOM 800 N N . LEU A 1 96 ? -4.906 0.204 3.594 1.00 73.06 96 LEU A N 1
ATOM 801 C CA . LEU A 1 96 ? -4.837 0.585 2.190 1.00 73.06 96 LEU A CA 1
ATOM 802 C C . LEU A 1 96 ? -3.873 1.741 1.922 1.00 73.06 96 LEU A C 1
ATOM 804 O O . LEU A 1 96 ? -3.180 1.730 0.905 1.00 73.06 96 LEU A O 1
ATOM 808 N N . GLU A 1 97 ? -3.867 2.772 2.766 1.00 73.94 97 GLU A N 1
ATOM 809 C CA . GLU A 1 97 ? -2.965 3.917 2.604 1.00 73.94 97 GLU A CA 1
ATOM 810 C C . GLU A 1 97 ? -1.500 3.508 2.722 1.00 73.94 97 GLU A C 1
ATOM 812 O O . GLU A 1 97 ? -0.661 4.011 1.976 1.00 73.94 97 GLU A O 1
ATOM 817 N N . SER A 1 98 ? -1.219 2.526 3.578 1.00 73.81 98 SER A N 1
ATOM 818 C CA . SER A 1 98 ? 0.105 1.920 3.729 1.00 73.81 98 SER A CA 1
ATOM 819 C C . SER A 1 98 ? 0.433 0.836 2.689 1.00 73.81 98 SER A C 1
ATOM 821 O O . SER A 1 98 ? 1.520 0.270 2.737 1.00 73.81 98 SER A O 1
ATOM 823 N N . G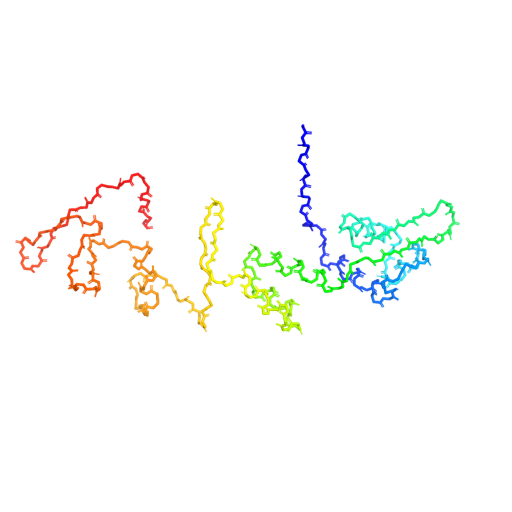LY A 1 99 ? -0.469 0.540 1.743 1.00 71.19 99 GLY A N 1
ATOM 824 C CA . GLY A 1 99 ? -0.245 -0.428 0.659 1.00 71.19 99 GLY A CA 1
ATOM 825 C C . GLY A 1 99 ? -0.506 -1.900 1.014 1.00 71.19 99 GLY A C 1
ATOM 826 O O . GLY A 1 99 ? -0.326 -2.770 0.165 1.00 71.19 99 GLY A O 1
ATOM 827 N N . HIS A 1 100 ? -0.984 -2.201 2.222 1.00 76.75 100 HIS A N 1
ATOM 828 C CA . HIS A 1 100 ? -1.269 -3.556 2.709 1.00 76.75 100 HIS A CA 1
ATOM 829 C C . HIS A 1 100 ? -2.677 -4.033 2.307 1.00 76.75 100 HIS A C 1
ATOM 831 O O . HIS A 1 100 ? -3.530 -4.319 3.152 1.00 76.75 100 HIS A O 1
ATOM 837 N N . ILE A 1 101 ? -2.931 -4.126 0.999 1.00 77.12 101 ILE A N 1
ATOM 838 C CA . ILE A 1 101 ? -4.260 -4.432 0.437 1.00 77.12 101 ILE A CA 1
ATOM 839 C C . ILE A 1 101 ? -4.784 -5.795 0.914 1.00 77.12 101 ILE A C 1
ATOM 841 O O . ILE A 1 101 ? -5.932 -5.885 1.349 1.00 77.12 101 ILE A O 1
ATOM 845 N N . ASP A 1 102 ? -3.947 -6.836 0.905 1.00 77.25 102 ASP A N 1
ATOM 846 C CA . ASP A 1 102 ? -4.353 -8.185 1.324 1.00 77.25 102 ASP A CA 1
ATOM 847 C C . ASP A 1 102 ? -4.849 -8.214 2.775 1.00 77.25 102 ASP A C 1
ATOM 849 O O . ASP A 1 102 ? -5.849 -8.860 3.090 1.00 77.25 102 ASP A O 1
ATOM 853 N N . GLN A 1 103 ? -4.194 -7.457 3.662 1.00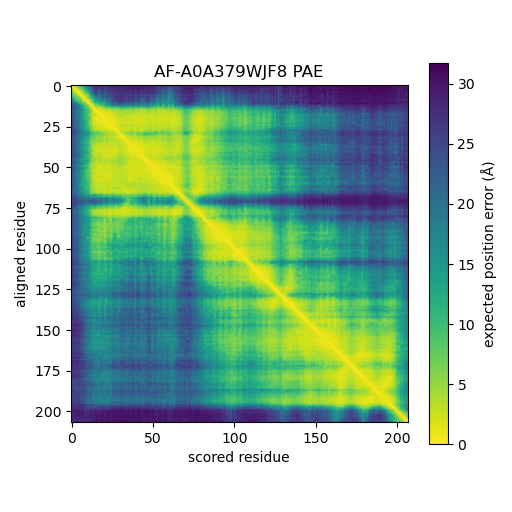 78.25 103 GLN A N 1
ATOM 854 C CA . GLN A 1 103 ? -4.584 -7.361 5.069 1.00 78.25 103 GLN A CA 1
ATOM 855 C C . GLN A 1 103 ? -5.905 -6.603 5.236 1.00 78.25 103 GLN A C 1
ATOM 857 O O . GLN A 1 103 ? -6.743 -7.011 6.040 1.00 78.25 103 GLN A O 1
ATOM 862 N N . ALA A 1 104 ? -6.126 -5.535 4.461 1.00 78.44 104 ALA A N 1
ATOM 863 C CA . ALA A 1 104 ? -7.392 -4.801 4.462 1.00 78.44 104 ALA A CA 1
ATOM 864 C C . ALA A 1 104 ? -8.556 -5.688 3.985 1.00 78.44 104 ALA A C 1
ATOM 866 O O . ALA A 1 104 ? -9.630 -5.691 4.589 1.00 78.44 104 ALA A O 1
ATOM 867 N N . ILE A 1 105 ? -8.331 -6.498 2.944 1.00 78.94 105 ILE A N 1
ATOM 868 C CA . ILE A 1 105 ? -9.321 -7.457 2.437 1.00 78.94 105 ILE A CA 1
ATOM 869 C C . ILE A 1 105 ? -9.597 -8.553 3.469 1.00 78.94 105 ILE A C 1
ATOM 871 O O . ILE A 1 105 ? -10.759 -8.862 3.714 1.00 78.94 105 ILE A O 1
ATOM 875 N N . GLN A 1 106 ? -8.573 -9.122 4.112 1.00 81.62 106 GLN A N 1
ATOM 876 C CA . GLN A 1 106 ? -8.767 -10.110 5.182 1.00 81.62 106 GLN A CA 1
ATOM 877 C C . GLN A 1 106 ? -9.563 -9.534 6.359 1.00 81.62 106 GLN A C 1
ATOM 879 O O . GLN A 1 106 ? -10.424 -10.220 6.913 1.00 81.62 106 GLN A O 1
ATOM 884 N N . LEU A 1 107 ? -9.311 -8.270 6.716 1.00 79.69 107 LEU A N 1
ATOM 885 C CA . LEU A 1 107 ? -10.017 -7.579 7.791 1.00 79.69 107 LEU A CA 1
ATOM 886 C C . LEU A 1 107 ? -11.507 -7.388 7.467 1.00 79.69 107 LEU A C 1
ATOM 888 O O . LEU A 1 107 ? -12.361 -7.643 8.315 1.00 79.69 107 LEU A O 1
ATOM 892 N N . LEU A 1 108 ? -11.820 -6.981 6.235 1.00 79.06 108 LEU A N 1
ATOM 893 C CA . LEU A 1 108 ? -13.189 -6.727 5.784 1.00 79.06 108 LEU A CA 1
ATOM 894 C C . LEU A 1 108 ? -13.886 -7.942 5.166 1.00 79.06 108 LEU A C 1
ATOM 896 O O . LEU A 1 108 ? -15.059 -7.841 4.824 1.00 79.06 108 LEU A O 1
ATOM 900 N N . GLY A 1 109 ? -13.212 -9.084 5.012 1.00 68.25 109 GLY A N 1
ATOM 901 C CA . GLY A 1 109 ? -13.646 -10.198 4.156 1.00 68.25 109 GLY A CA 1
ATOM 902 C C . GLY A 1 109 ? -15.031 -10.778 4.462 1.00 68.25 109 GLY A C 1
ATOM 903 O O . GLY A 1 109 ? -15.628 -11.436 3.612 1.00 68.25 109 GLY A O 1
ATOM 904 N N . LYS A 1 110 ? -15.587 -10.498 5.648 1.00 70.56 110 LYS A N 1
ATOM 905 C CA . LYS A 1 110 ? -16.967 -10.854 6.014 1.00 70.56 110 LYS A CA 1
ATOM 906 C C . LYS A 1 110 ? -18.024 -9.931 5.389 1.00 70.56 110 LYS A C 1
ATOM 908 O O . LYS A 1 110 ? -19.154 -10.363 5.188 1.00 70.56 110 LYS A O 1
ATOM 913 N N . ASN A 1 111 ? -17.674 -8.689 5.054 1.00 76.00 111 ASN A N 1
ATOM 914 C CA . ASN A 1 111 ? -18.563 -7.686 4.477 1.00 76.00 111 ASN A CA 1
ATOM 915 C C . ASN A 1 111 ? -18.204 -7.406 3.007 1.00 76.00 111 ASN A C 1
ATOM 917 O O . ASN A 1 111 ? -17.430 -6.505 2.677 1.00 76.00 111 ASN A O 1
ATOM 921 N N . LYS A 1 112 ? -18.817 -8.176 2.100 1.00 73.19 112 LYS A N 1
ATOM 922 C CA . LYS A 1 112 ? -18.586 -8.074 0.647 1.00 73.19 112 LYS A CA 1
ATOM 923 C C . LYS A 1 112 ? -18.837 -6.666 0.091 1.00 73.19 112 LYS A C 1
ATOM 925 O O . LYS A 1 112 ? -18.136 -6.249 -0.828 1.00 73.19 112 LYS A O 1
ATOM 930 N N . HIS A 1 113 ? -19.805 -5.927 0.639 1.00 77.69 113 HIS A N 1
ATOM 931 C CA . HIS A 1 113 ? -20.116 -4.569 0.185 1.00 77.69 113 HIS A CA 1
ATOM 932 C C . HIS A 1 113 ? -18.995 -3.585 0.524 1.00 77.69 113 HIS A C 1
ATOM 934 O O . HIS A 1 113 ? -18.589 -2.808 -0.343 1.00 77.69 113 HIS A O 1
ATOM 940 N N . GLN A 1 114 ? -18.451 -3.667 1.741 1.00 73.50 114 GLN A N 1
ATOM 941 C CA . GLN A 1 114 ? -17.317 -2.843 2.163 1.00 73.50 114 GLN A CA 1
ATOM 942 C C . GLN A 1 114 ? -16.055 -3.181 1.365 1.00 73.50 114 GLN A C 1
ATOM 944 O O . GLN A 1 114 ? -15.387 -2.271 0.885 1.00 73.50 114 GLN A O 1
ATOM 949 N N . VAL A 1 115 ? -15.777 -4.467 1.117 1.00 75.19 115 VAL A N 1
ATOM 950 C CA . VAL A 1 115 ? -14.659 -4.885 0.249 1.00 75.19 115 VAL A CA 1
ATOM 951 C C . VAL A 1 115 ? -14.821 -4.334 -1.171 1.00 75.19 115 VAL A C 1
ATOM 953 O O . VAL A 1 115 ? -13.874 -3.794 -1.734 1.00 75.19 115 VAL A O 1
ATOM 956 N N . ALA A 1 116 ? -16.017 -4.413 -1.760 1.00 75.44 116 ALA A N 1
ATOM 957 C CA . ALA A 1 116 ? -16.258 -3.895 -3.107 1.00 75.44 116 ALA A CA 1
ATOM 958 C C . ALA A 1 116 ? -16.101 -2.366 -3.188 1.00 75.44 116 ALA A C 1
ATOM 960 O O . ALA A 1 116 ? -15.548 -1.850 -4.157 1.00 75.44 116 ALA A O 1
ATOM 961 N N . GLN A 1 117 ? -16.575 -1.629 -2.180 1.00 76.75 117 GLN A N 1
ATOM 962 C CA . GLN A 1 117 ? -16.381 -0.180 -2.090 1.00 76.75 117 GLN A CA 1
ATOM 963 C C . GLN A 1 117 ? -14.901 0.188 -1.929 1.00 76.75 117 GLN A C 1
ATOM 965 O O . GLN A 1 117 ? -14.423 1.096 -2.605 1.00 76.75 117 GLN A O 1
ATOM 970 N N . LEU A 1 118 ? -14.181 -0.564 -1.099 1.00 74.50 118 LEU A N 1
ATOM 971 C CA . LEU A 1 118 ? -12.748 -0.425 -0.863 1.00 74.50 118 LEU A CA 1
ATOM 972 C C . LEU A 1 118 ? -11.920 -0.689 -2.129 1.00 74.50 118 LEU A C 1
ATOM 974 O O . LEU A 1 118 ? -11.013 0.072 -2.450 1.00 74.50 118 LEU A O 1
ATOM 978 N N . LEU A 1 119 ? -12.257 -1.726 -2.895 1.00 75.12 119 LEU A N 1
ATOM 979 C CA . LEU A 1 119 ? -11.613 -1.983 -4.182 1.00 75.12 119 LEU A CA 1
ATOM 980 C C . LEU A 1 119 ? -11.914 -0.854 -5.175 1.00 75.12 119 LEU A C 1
ATOM 982 O O . LEU A 1 119 ? -10.997 -0.321 -5.791 1.00 75.12 119 LEU A O 1
ATOM 986 N N . ARG A 1 120 ? -13.172 -0.411 -5.287 1.00 77.06 120 ARG A N 1
ATOM 987 C CA . ARG A 1 120 ? -13.541 0.696 -6.189 1.00 77.06 120 ARG A CA 1
ATOM 988 C C . ARG A 1 120 ? -12.817 2.005 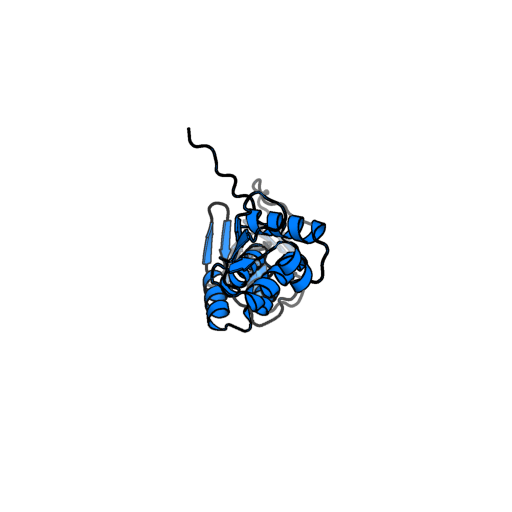-5.882 1.00 77.06 120 ARG A C 1
ATOM 990 O O . ARG A 1 120 ? -12.507 2.729 -6.816 1.00 77.06 120 ARG A O 1
ATOM 997 N N . SER A 1 121 ? -12.546 2.311 -4.613 1.00 74.88 121 SER A N 1
ATOM 998 C CA . SER A 1 121 ? -11.860 3.557 -4.242 1.00 74.88 121 SER A CA 1
ATOM 999 C C . SER A 1 121 ? -10.362 3.550 -4.557 1.00 74.88 121 SER A C 1
ATOM 1001 O O . SER A 1 121 ? -9.745 4.614 -4.604 1.00 74.88 121 SER A O 1
ATOM 1003 N N . LYS A 1 122 ? -9.761 2.370 -4.753 1.00 72.81 122 LYS A N 1
ATOM 1004 C CA . LYS A 1 122 ? -8.325 2.226 -5.027 1.00 72.81 122 LYS A CA 1
ATOM 1005 C C . LYS A 1 122 ? -8.000 1.824 -6.451 1.00 72.81 122 LYS A C 1
ATOM 1007 O O . LYS A 1 122 ? -6.885 2.087 -6.882 1.00 72.81 122 LYS A O 1
ATOM 1012 N N . LEU A 1 123 ? -8.916 1.177 -7.160 1.00 79.44 123 LEU A N 1
ATOM 1013 C CA . LEU A 1 123 ? -8.707 0.805 -8.553 1.00 79.44 123 LEU A CA 1
ATOM 1014 C C . LEU A 1 123 ? -8.900 2.016 -9.470 1.00 79.44 123 LEU A C 1
ATOM 1016 O O . LEU A 1 123 ? -9.697 2.910 -9.198 1.00 79.44 123 LEU A O 1
ATOM 1020 N N . GLY A 1 124 ? -8.185 2.009 -10.589 1.00 81.00 124 GLY A N 1
ATOM 1021 C CA . GLY A 1 124 ? -8.244 3.063 -11.590 1.00 81.00 124 GLY A CA 1
ATOM 1022 C C . GLY A 1 124 ? -7.189 4.147 -11.395 1.00 81.00 124 GLY A C 1
ATOM 1023 O O . GLY A 1 124 ? -6.154 3.949 -10.752 1.00 81.00 124 GLY A O 1
ATOM 1024 N N . TYR A 1 125 ? -7.432 5.275 -12.051 1.00 80.31 125 TYR A N 1
ATOM 1025 C CA . TYR A 1 125 ? -6.520 6.408 -12.104 1.00 80.31 125 TYR A CA 1
ATOM 1026 C C . TYR A 1 125 ? -6.839 7.407 -10.992 1.00 80.31 125 TYR A C 1
ATOM 1028 O O . TYR A 1 125 ? -7.995 7.764 -10.774 1.00 80.31 125 TYR A O 1
ATOM 1036 N N . SER A 1 126 ? -5.806 7.872 -10.297 1.00 76.62 126 SER A N 1
ATOM 1037 C CA . SER A 1 126 ? -5.910 8.889 -9.255 1.00 76.62 126 SER A CA 1
ATOM 1038 C C . SER A 1 126 ? -4.773 9.897 -9.386 1.00 76.62 126 SER A C 1
ATOM 1040 O O . SER A 1 126 ? -3.626 9.530 -9.645 1.00 76.62 126 SER A O 1
ATOM 1042 N N . VAL A 1 127 ? -5.098 11.174 -9.197 1.00 75.94 127 VAL A N 1
ATOM 1043 C CA . VAL A 1 127 ? -4.142 12.285 -9.226 1.00 75.94 127 VAL A CA 1
ATOM 1044 C C . VAL A 1 127 ? -4.111 12.915 -7.845 1.00 75.94 127 VAL A C 1
ATOM 1046 O O . VAL A 1 127 ? -5.153 13.289 -7.307 1.00 75.94 127 VAL A O 1
ATOM 1049 N N . ARG A 1 128 ? -2.918 13.010 -7.264 1.00 75.69 128 ARG A N 1
ATOM 1050 C CA . ARG A 1 128 ? -2.641 13.790 -6.056 1.00 75.69 128 ARG A CA 1
ATOM 1051 C C . ARG A 1 128 ? -1.679 14.923 -6.413 1.00 75.69 128 ARG A C 1
ATOM 1053 O O . ARG A 1 128 ? -1.119 14.932 -7.507 1.00 75.69 128 ARG A O 1
ATOM 1060 N N . ALA A 1 129 ? -1.523 15.897 -5.519 1.00 77.19 129 ALA A N 1
ATOM 1061 C CA . ALA A 1 129 ? -0.727 17.103 -5.775 1.00 77.19 129 ALA A CA 1
ATOM 1062 C C . ALA A 1 129 ? 0.744 16.802 -6.132 1.00 77.19 129 ALA A C 1
ATOM 1064 O O . ALA A 1 129 ? 1.396 17.582 -6.816 1.00 77.19 129 ALA A O 1
ATOM 1065 N N . ASP A 1 130 ? 1.241 15.661 -5.671 1.00 82.88 130 ASP A N 1
ATOM 1066 C CA . ASP A 1 130 ? 2.633 15.233 -5.661 1.00 82.88 130 ASP A CA 1
ATOM 1067 C C . ASP A 1 130 ? 2.920 14.032 -6.582 1.00 82.88 130 ASP A C 1
ATOM 1069 O O . ASP A 1 130 ? 4.073 13.808 -6.948 1.00 82.88 130 ASP A O 1
ATOM 1073 N N . TYR A 1 131 ? 1.901 13.268 -6.998 1.00 79.06 131 TYR A N 1
ATOM 1074 C CA . TYR A 1 131 ? 2.066 12.165 -7.952 1.00 79.06 131 TYR A CA 1
ATOM 1075 C C . TYR A 1 131 ? 0.749 11.719 -8.602 1.00 79.06 131 TYR A C 1
ATOM 1077 O O . TYR A 1 131 ? -0.352 11.921 -8.085 1.00 79.06 131 TYR A O 1
ATOM 1085 N N . GLN A 1 132 ? 0.880 11.026 -9.732 1.00 82.56 132 GLN A N 1
ATOM 1086 C CA . GLN A 1 132 ? -0.208 10.312 -10.396 1.00 82.56 132 GLN A CA 1
ATOM 1087 C C . GLN A 1 132 ? -0.056 8.810 -10.154 1.00 82.56 132 GLN A C 1
ATOM 1089 O O . GLN A 1 132 ? 1.051 8.274 -10.212 1.00 82.56 132 GLN A O 1
ATOM 1094 N N . ARG A 1 133 ? -1.160 8.115 -9.873 1.00 83.00 133 ARG A N 1
ATOM 1095 C CA . ARG A 1 133 ? -1.172 6.672 -9.609 1.00 83.00 133 ARG A CA 1
ATOM 1096 C C . ARG A 1 133 ? -2.264 5.989 -10.418 1.00 83.00 133 ARG A C 1
ATOM 1098 O O . ARG A 1 133 ? -3.426 6.380 -10.343 1.00 83.00 133 ARG A O 1
ATOM 1105 N N . LEU A 1 134 ? -1.884 4.919 -11.110 1.00 84.12 134 LEU A N 1
ATOM 1106 C CA . LEU A 1 134 ? -2.786 3.995 -11.789 1.00 84.12 134 LEU A CA 1
ATOM 1107 C C . LEU A 1 134 ? -2.714 2.625 -11.106 1.00 84.12 134 LEU A C 1
ATOM 1109 O O . LEU A 1 134 ? -1.664 1.987 -11.096 1.00 84.12 134 LEU A O 1
ATOM 1113 N N . CYS A 1 135 ? -3.828 2.179 -10.530 1.00 82.00 135 CYS A N 1
ATOM 1114 C CA . CYS A 1 135 ? -3.937 0.878 -9.875 1.00 82.00 135 CYS A CA 1
ATOM 1115 C C . CYS A 1 135 ? -4.824 -0.050 -10.705 1.00 82.00 135 CYS A C 1
ATOM 1117 O O . CYS A 1 135 ? -6.032 0.157 -10.818 1.00 82.00 135 CYS A O 1
ATOM 1119 N N . ILE A 1 136 ? -4.219 -1.090 -11.276 1.00 82.44 136 ILE A N 1
ATOM 1120 C CA . ILE A 1 136 ? -4.902 -2.074 -12.120 1.00 82.44 136 ILE A CA 1
ATOM 1121 C C . ILE A 1 136 ? -4.829 -3.432 -11.419 1.00 82.44 136 ILE A C 1
ATOM 1123 O O . ILE A 1 136 ? -3.739 -3.836 -11.007 1.00 82.44 136 ILE A O 1
ATOM 1127 N N . PRO A 1 137 ? -5.956 -4.151 -11.271 1.00 76.50 137 PRO A N 1
ATOM 1128 C CA . PRO A 1 137 ? -5.929 -5.484 -10.701 1.00 76.50 137 PRO A CA 1
ATOM 1129 C C . PRO A 1 137 ? -5.265 -6.437 -11.696 1.00 76.50 137 PRO A C 1
ATOM 1131 O O . PRO A 1 137 ? -5.599 -6.453 -12.882 1.00 76.50 137 PRO A O 1
ATOM 1134 N N . TYR A 1 138 ? -4.329 -7.247 -11.207 1.00 82.06 138 TYR A N 1
ATOM 1135 C CA . TYR A 1 138 ? -3.602 -8.210 -12.022 1.00 82.06 138 TYR A CA 1
ATOM 1136 C C . TYR A 1 138 ? -3.772 -9.603 -11.428 1.00 82.06 138 TYR A C 1
ATOM 1138 O O . TYR A 1 138 ? -3.493 -9.828 -10.256 1.00 82.06 138 TYR A O 1
ATOM 1146 N N . TYR A 1 139 ? -4.273 -10.540 -12.231 1.00 77.75 139 TYR A N 1
ATOM 1147 C CA . TYR A 1 139 ? -4.692 -11.867 -11.763 1.00 77.75 139 TYR A CA 1
ATOM 1148 C C . TYR A 1 139 ? -3.525 -12.830 -11.489 1.00 77.75 139 TYR A C 1
ATOM 1150 O O . TYR A 1 139 ? -3.753 -13.975 -11.105 1.00 77.75 139 TYR A O 1
ATOM 1158 N N . ARG A 1 140 ? -2.280 -12.406 -11.726 1.00 80.00 140 ARG A N 1
ATOM 1159 C CA . ARG A 1 140 ? -1.083 -13.237 -11.580 1.00 80.00 140 ARG A CA 1
ATOM 1160 C C . ARG A 1 140 ? 0.024 -12.494 -10.853 1.00 80.00 140 ARG A C 1
ATOM 1162 O O . ARG A 1 140 ? 0.052 -11.267 -10.830 1.00 80.00 140 ARG A O 1
ATOM 1169 N N . THR A 1 141 ? 0.977 -13.246 -10.322 1.00 81.31 141 THR A N 1
ATOM 1170 C CA . THR A 1 141 ? 2.227 -12.675 -9.826 1.00 81.31 141 THR A CA 1
ATOM 1171 C C . THR A 1 141 ? 3.013 -12.067 -10.987 1.00 81.31 141 THR A C 1
ATOM 1173 O O . THR A 1 141 ? 3.137 -12.660 -12.061 1.00 81.31 141 THR A O 1
ATOM 1176 N N . MET A 1 142 ? 3.518 -10.851 -10.783 1.00 82.25 142 MET A N 1
ATOM 1177 C CA . MET A 1 142 ? 4.396 -10.196 -11.746 1.00 82.25 142 MET A CA 1
ATOM 1178 C C . MET A 1 142 ? 5.808 -10.777 -11.577 1.00 82.25 142 MET A C 1
ATOM 1180 O O . MET A 1 142 ? 6.357 -10.685 -10.477 1.00 82.25 142 MET A O 1
ATOM 1184 N N . PRO A 1 143 ? 6.398 -11.400 -12.611 1.00 81.62 143 PRO A N 1
ATOM 1185 C CA . PRO A 1 143 ? 7.793 -11.817 -12.558 1.00 81.62 143 PRO A CA 1
ATOM 1186 C C . PRO A 1 143 ? 8.719 -10.590 -12.605 1.00 81.62 143 PRO A C 1
ATOM 1188 O O . PRO A 1 143 ? 8.267 -9.454 -12.765 1.00 81.62 143 PRO A O 1
ATOM 1191 N N . SER A 1 144 ? 10.027 -10.816 -12.475 1.00 85.31 144 SER A N 1
ATOM 1192 C CA . SER A 1 144 ? 11.015 -9.736 -12.562 1.00 85.31 144 SER A CA 1
ATOM 1193 C C . SER A 1 144 ? 10.906 -8.969 -13.887 1.00 85.31 144 SER A C 1
ATOM 1195 O O . SER A 1 144 ? 10.786 -9.576 -14.950 1.00 85.31 144 SER A O 1
ATOM 1197 N N . LEU A 1 145 ? 11.000 -7.638 -13.835 1.00 88.69 145 LEU A N 1
ATOM 1198 C CA . LEU A 1 145 ? 10.975 -6.747 -15.003 1.00 88.69 145 LEU A CA 1
ATOM 1199 C C . LEU A 1 145 ? 12.380 -6.551 -15.605 1.00 88.69 145 LEU A C 1
ATOM 1201 O O . LEU A 1 145 ? 12.757 -5.446 -15.986 1.00 88.69 145 LEU A O 1
ATOM 1205 N N . CYS A 1 146 ? 13.186 -7.613 -15.666 1.00 88.19 146 CYS A N 1
ATOM 1206 C CA . CYS A 1 146 ? 14.521 -7.545 -16.255 1.00 88.19 146 CYS A CA 1
ATOM 1207 C C . CYS A 1 146 ? 14.431 -7.662 -17.789 1.00 88.19 146 CYS A C 1
ATOM 1209 O O . CYS A 1 146 ? 13.932 -8.672 -18.281 1.00 88.19 146 CYS A O 1
ATOM 1211 N N . PRO A 1 147 ? 14.959 -6.704 -18.573 1.00 84.38 147 PRO A N 1
ATOM 1212 C CA . PRO A 1 147 ? 14.911 -6.777 -20.038 1.00 84.38 147 PRO A CA 1
ATOM 1213 C C . PRO A 1 147 ? 15.704 -7.959 -20.626 1.00 84.38 147 PRO A C 1
ATOM 1215 O O . PRO A 1 147 ? 15.461 -8.346 -21.763 1.00 84.38 147 PRO A O 1
ATOM 1218 N N . GLY A 1 148 ? 16.640 -8.541 -19.865 1.00 85.25 148 GLY A N 1
ATOM 1219 C CA . GLY A 1 148 ? 17.503 -9.645 -20.305 1.00 85.25 148 GLY A CA 1
ATOM 1220 C C . GLY A 1 148 ? 16.909 -11.053 -20.179 1.00 85.25 148 GLY A C 1
ATOM 1221 O O . GLY A 1 148 ? 17.601 -12.018 -20.491 1.00 85.25 148 GLY A O 1
ATOM 1222 N N . ILE A 1 149 ? 15.667 -11.199 -19.709 1.00 87.06 149 ILE A N 1
ATOM 1223 C CA . ILE A 1 149 ? 14.995 -12.503 -19.582 1.00 87.06 149 ILE A CA 1
ATOM 1224 C C . ILE A 1 149 ? 13.775 -12.588 -20.508 1.00 87.06 149 ILE A C 1
ATOM 1226 O O . ILE A 1 149 ? 13.242 -11.558 -20.920 1.00 87.06 149 ILE A O 1
ATOM 1230 N N . PRO A 1 150 ? 13.279 -13.797 -20.827 1.00 87.62 150 PRO A N 1
ATOM 1231 C CA . PRO A 1 150 ? 12.013 -13.946 -21.534 1.00 87.62 150 PRO A CA 1
ATOM 1232 C C . PRO A 1 150 ? 10.852 -13.335 -20.734 1.00 87.62 150 PRO A C 1
ATOM 1234 O O . PRO A 1 150 ? 10.451 -13.844 -19.688 1.00 87.62 150 PRO A O 1
ATOM 1237 N N . LEU A 1 151 ? 10.301 -12.236 -21.248 1.00 89.25 151 LEU A N 1
ATOM 1238 C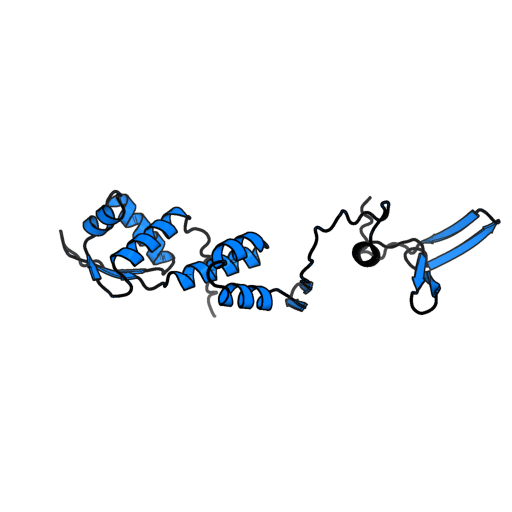 CA . LEU A 1 151 ? 9.156 -11.526 -20.676 1.00 89.25 151 LEU A CA 1
ATOM 1239 C C . LEU A 1 151 ? 7.892 -11.802 -21.494 1.00 89.25 151 LEU A C 1
ATOM 1241 O O . LEU A 1 151 ? 7.955 -11.972 -22.712 1.00 89.25 151 LEU A O 1
ATOM 1245 N N . ARG A 1 152 ? 6.724 -11.796 -20.843 1.00 89.12 152 ARG A N 1
ATOM 1246 C CA . ARG A 1 152 ? 5.436 -11.836 -21.554 1.00 89.12 152 ARG A CA 1
ATOM 1247 C C . ARG A 1 152 ? 5.033 -10.412 -21.952 1.00 89.12 152 ARG A C 1
ATOM 1249 O O . ARG A 1 152 ? 5.643 -9.434 -21.531 1.00 89.12 152 ARG A O 1
ATOM 1256 N N . ARG A 1 153 ? 3.973 -10.291 -22.755 1.00 88.00 153 ARG A N 1
ATOM 1257 C CA . ARG A 1 153 ? 3.534 -9.016 -23.354 1.00 88.00 153 ARG A CA 1
ATOM 1258 C C . ARG A 1 153 ? 3.357 -7.874 -22.343 1.00 88.00 153 ARG A C 1
ATOM 1260 O O . ARG A 1 153 ? 3.792 -6.760 -22.606 1.00 88.00 153 ARG A O 1
ATOM 1267 N N . SER A 1 154 ? 2.728 -8.142 -21.198 1.00 88.06 154 SER A N 1
ATOM 1268 C CA . SER A 1 154 ? 2.469 -7.130 -20.163 1.00 88.06 154 SER A CA 1
ATOM 1269 C C . SER A 1 154 ? 3.762 -6.607 -19.536 1.00 88.06 154 SER A C 1
ATOM 1271 O O . SER A 1 154 ? 3.942 -5.403 -19.399 1.00 88.06 154 SER A O 1
ATOM 1273 N N . GLU A 1 155 ? 4.687 -7.502 -19.202 1.00 89.44 155 GLU A N 1
ATOM 1274 C CA . GLU A 1 155 ? 5.977 -7.143 -18.620 1.00 89.44 155 GLU A CA 1
ATOM 1275 C C . GLU A 1 155 ? 6.879 -6.454 -19.647 1.00 89.44 155 GLU A C 1
ATOM 1277 O O . GLU A 1 155 ? 7.518 -5.463 -19.315 1.00 89.44 155 GLU A O 1
ATOM 1282 N N . GLN A 1 156 ? 6.874 -6.904 -20.908 1.00 89.06 156 GLN A N 1
ATOM 1283 C CA . GLN A 1 156 ? 7.559 -6.211 -22.006 1.00 89.06 156 GLN A CA 1
ATOM 1284 C C . GLN A 1 156 ? 7.055 -4.776 -22.165 1.00 89.06 156 GLN A C 1
ATOM 1286 O O . GLN A 1 156 ? 7.855 -3.860 -22.347 1.00 89.06 156 GLN A O 1
ATOM 1291 N N . HIS A 1 157 ? 5.738 -4.574 -22.074 1.00 88.56 157 HIS A N 1
ATOM 1292 C CA . HIS A 1 157 ? 5.151 -3.243 -22.140 1.00 88.56 157 HIS A CA 1
ATOM 1293 C C . HIS A 1 157 ? 5.659 -2.357 -20.995 1.00 88.56 157 HIS A C 1
ATOM 1295 O O . HIS A 1 157 ? 6.135 -1.259 -21.261 1.00 88.56 157 HIS A O 1
ATOM 1301 N N . LEU A 1 158 ? 5.650 -2.848 -19.750 1.00 89.38 158 LEU A N 1
ATOM 1302 C CA . LEU A 1 158 ? 6.185 -2.108 -18.599 1.00 89.38 158 LEU A CA 1
ATOM 1303 C C . LEU A 1 158 ? 7.684 -1.818 -18.732 1.00 89.38 158 LEU A C 1
ATOM 1305 O O . LEU A 1 158 ? 8.115 -0.695 -18.489 1.00 89.38 158 LEU A O 1
ATOM 1309 N N . VAL A 1 159 ? 8.480 -2.796 -19.165 1.00 90.94 159 VAL A N 1
ATOM 1310 C CA . VAL A 1 159 ? 9.926 -2.628 -19.365 1.00 90.94 159 VAL A CA 1
ATOM 1311 C C . VAL A 1 159 ? 10.225 -1.526 -20.375 1.00 90.94 159 VAL A C 1
ATOM 1313 O O . VAL A 1 159 ? 11.102 -0.714 -20.115 1.00 90.94 159 VAL A O 1
ATOM 1316 N N . ARG A 1 160 ? 9.460 -1.422 -21.466 1.00 86.94 160 ARG A N 1
ATOM 1317 C CA . ARG A 1 160 ? 9.611 -0.330 -22.446 1.00 86.94 160 ARG A CA 1
ATOM 1318 C C . ARG A 1 160 ? 9.243 1.055 -21.905 1.00 86.94 160 ARG A C 1
ATOM 1320 O O . ARG A 1 160 ? 9.662 2.045 -22.487 1.00 86.94 160 ARG A O 1
ATOM 1327 N N . GLN A 1 161 ? 8.442 1.136 -20.841 1.00 87.75 161 GLN A N 1
ATOM 1328 C CA . GLN A 1 161 ? 8.118 2.409 -20.184 1.00 87.75 161 GLN A CA 1
ATOM 1329 C C . GLN A 1 161 ? 9.164 2.806 -19.131 1.00 87.75 161 GLN A C 1
ATOM 1331 O O . GLN A 1 161 ? 9.299 3.984 -18.818 1.00 87.75 161 GLN A O 1
ATOM 1336 N N . ILE A 1 162 ? 9.878 1.830 -18.560 1.00 89.56 162 ILE A N 1
ATOM 1337 C CA . ILE A 1 162 ? 10.827 2.040 -17.453 1.00 89.56 162 ILE A CA 1
ATOM 1338 C C . ILE A 1 162 ? 12.270 2.156 -17.960 1.00 89.56 162 ILE A C 1
ATOM 1340 O O . ILE A 1 162 ? 13.064 2.904 -17.395 1.00 89.56 162 ILE A O 1
ATOM 1344 N N . PHE A 1 163 ? 12.618 1.413 -19.011 1.00 88.25 163 PHE A N 1
ATOM 1345 C CA . PHE A 1 163 ? 13.961 1.350 -19.573 1.00 88.25 163 PHE A CA 1
ATOM 1346 C C . PHE A 1 163 ? 13.993 1.946 -20.977 1.00 88.25 163 PHE A C 1
ATOM 1348 O O . PHE A 1 163 ? 13.100 1.703 -21.786 1.00 88.25 163 PHE A O 1
ATOM 1355 N N . SER A 1 164 ? 15.084 2.645 -21.277 1.00 88.19 164 SER A N 1
ATOM 1356 C CA . SER A 1 164 ? 15.391 3.129 -22.621 1.00 88.19 164 SER A CA 1
ATOM 1357 C C . SER A 1 164 ? 16.411 2.216 -23.302 1.00 88.19 164 SER A C 1
ATOM 1359 O O . SER A 1 164 ? 17.393 1.790 -22.689 1.00 88.19 164 SER A O 1
ATOM 1361 N N . GLY A 1 165 ? 16.184 1.919 -24.578 1.00 89.81 165 GLY A N 1
ATOM 1362 C CA . GLY A 1 165 ? 17.126 1.226 -25.451 1.00 89.81 165 GLY A CA 1
ATOM 1363 C C . GLY A 1 165 ? 17.997 2.202 -26.245 1.00 89.81 165 GLY A C 1
ATOM 1364 O O . GLY A 1 165 ? 17.837 3.418 -26.182 1.00 89.81 165 GLY A O 1
ATOM 1365 N N . LEU A 1 166 ? 18.925 1.674 -27.050 1.00 92.06 166 LEU A N 1
ATOM 1366 C CA . LEU A 1 166 ? 19.661 2.502 -28.016 1.00 92.06 166 LEU A CA 1
ATOM 1367 C C . LEU A 1 166 ? 18.711 3.087 -29.071 1.00 92.06 166 LEU A C 1
ATOM 1369 O O . LEU A 1 166 ? 18.799 4.265 -29.404 1.00 92.06 166 LEU A O 1
ATOM 1373 N N . THR A 1 167 ? 17.792 2.260 -29.559 1.00 92.12 167 THR A N 1
ATOM 1374 C CA . THR A 1 167 ? 16.712 2.615 -30.485 1.00 92.12 167 THR A CA 1
ATOM 1375 C C . THR A 1 167 ? 15.438 1.895 -30.051 1.00 92.12 167 THR A C 1
ATOM 1377 O O . THR A 1 167 ? 15.496 0.951 -29.255 1.00 92.12 167 THR A O 1
ATOM 1380 N N . ARG A 1 168 ? 14.290 2.322 -30.577 1.00 89.94 168 ARG A N 1
ATOM 1381 C CA . ARG A 1 168 ? 12.994 1.672 -30.352 1.00 89.94 168 ARG A CA 1
ATOM 1382 C C . ARG A 1 168 ? 12.275 1.447 -31.676 1.00 89.94 168 ARG A C 1
ATOM 1384 O O . ARG A 1 168 ? 12.535 2.152 -32.641 1.00 89.94 168 ARG A O 1
ATOM 1391 N N . ILE A 1 169 ? 11.354 0.491 -31.714 1.00 88.81 169 ILE A N 1
ATOM 1392 C CA . ILE A 1 169 ? 10.467 0.303 -32.867 1.00 88.81 169 ILE A CA 1
ATOM 1393 C C . ILE A 1 169 ? 9.157 1.031 -32.590 1.00 88.81 169 ILE A C 1
ATOM 1395 O O . ILE A 1 169 ? 8.546 0.816 -31.540 1.00 88.81 169 ILE A O 1
ATOM 1399 N N . ASN A 1 170 ? 8.725 1.874 -33.523 1.00 88.31 170 ASN A N 1
ATOM 1400 C CA . ASN A 1 170 ? 7.382 2.432 -33.505 1.00 88.31 170 ASN A CA 1
ATOM 1401 C C . ASN A 1 170 ? 6.388 1.329 -33.897 1.00 88.31 170 ASN A C 1
ATOM 1403 O O . ASN A 1 170 ? 6.450 0.819 -35.011 1.00 88.31 170 ASN A O 1
ATOM 1407 N N . GLU A 1 171 ? 5.482 0.946 -32.995 1.00 82.94 171 GLU A N 1
ATOM 1408 C CA . GLU A 1 171 ? 4.526 -0.141 -33.264 1.00 82.94 171 GLU A CA 1
ATOM 1409 C C . GLU A 1 171 ? 3.491 0.207 -34.346 1.00 82.94 171 GLU A C 1
ATOM 1411 O O . GLU A 1 171 ? 2.982 -0.701 -34.995 1.00 82.94 171 GLU A O 1
ATOM 1416 N N . GLU A 1 172 ? 3.196 1.490 -34.570 1.00 88.75 172 GLU A N 1
ATOM 1417 C CA . GLU A 1 172 ? 2.241 1.938 -35.593 1.00 88.75 172 GLU A CA 1
ATOM 1418 C C . GLU A 1 172 ? 2.865 1.944 -36.991 1.00 88.75 172 GLU A C 1
ATOM 1420 O O . GLU A 1 172 ? 2.220 1.556 -37.962 1.00 88.75 172 GLU A O 1
ATOM 1425 N N . LYS A 1 173 ? 4.126 2.383 -37.099 1.00 89.62 173 LYS A N 1
ATOM 1426 C CA . LYS A 1 173 ? 4.833 2.523 -38.385 1.00 89.62 173 LYS A CA 1
ATOM 1427 C C . LYS A 1 173 ? 5.714 1.327 -38.739 1.00 89.62 173 LYS A C 1
ATOM 1429 O O . LYS A 1 173 ? 6.063 1.149 -39.898 1.00 89.62 173 LYS A O 1
ATOM 1434 N N . GLY A 1 174 ? 6.114 0.531 -37.749 1.00 89.69 174 GLY A N 1
ATOM 1435 C CA . GLY A 1 174 ? 7.107 -0.536 -37.904 1.00 89.69 174 GLY A CA 1
ATOM 1436 C C . GLY A 1 174 ? 8.542 -0.035 -38.117 1.00 89.69 174 GLY A C 1
ATOM 1437 O O . GLY A 1 174 ? 9.434 -0.833 -38.394 1.00 89.69 174 GLY A O 1
ATOM 1438 N N . GLU A 1 175 ? 8.781 1.270 -37.991 1.00 92.75 175 GLU A N 1
ATOM 1439 C CA . GLU A 1 175 ? 10.073 1.904 -38.256 1.00 92.75 175 GLU A CA 1
ATOM 1440 C C . GLU A 1 175 ? 10.922 2.046 -36.985 1.00 92.75 175 GLU A C 1
ATOM 1442 O O . GLU A 1 175 ? 10.407 2.124 -35.865 1.00 92.75 175 GLU A O 1
ATOM 1447 N N . VAL A 1 176 ? 12.244 2.098 -37.168 1.00 91.50 176 VAL A N 1
ATOM 1448 C CA . VAL A 1 176 ? 13.202 2.349 -36.084 1.00 91.50 176 VAL A CA 1
ATOM 1449 C C . VAL A 1 176 ? 13.220 3.841 -35.756 1.00 91.50 176 VAL A C 1
ATOM 1451 O O . V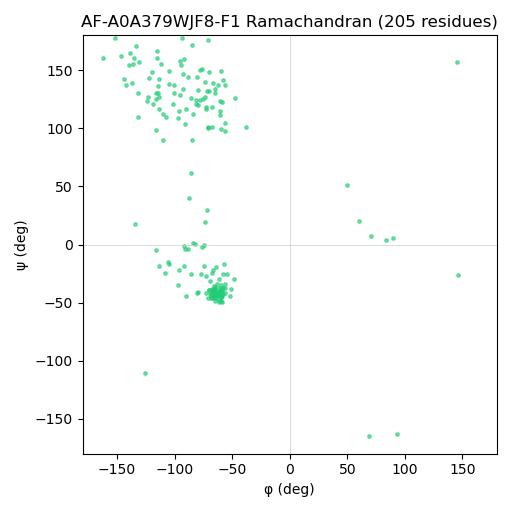AL A 1 176 ? 13.524 4.673 -36.608 1.00 91.50 176 VAL A O 1
ATOM 1454 N N . GLU A 1 177 ? 12.968 4.172 -34.496 1.00 92.50 177 GLU A N 1
ATOM 1455 C CA . GLU A 1 177 ? 13.043 5.522 -33.951 1.00 92.50 177 GLU A CA 1
ATOM 1456 C C . GLU A 1 177 ? 14.195 5.675 -32.952 1.00 92.50 177 GLU A C 1
ATOM 1458 O O . GLU A 1 177 ? 14.637 4.726 -32.293 1.00 92.50 177 GLU A O 1
ATOM 1463 N N . ALA A 1 178 ? 14.644 6.922 -32.807 1.00 91.00 178 ALA A N 1
ATOM 1464 C CA . ALA A 1 178 ? 15.602 7.317 -31.788 1.00 91.00 178 ALA A CA 1
ATOM 1465 C C . ALA A 1 178 ? 15.051 7.097 -30.370 1.00 91.00 178 ALA A C 1
ATOM 1467 O O . ALA A 1 178 ? 13.924 7.485 -30.058 1.00 91.00 178 ALA A O 1
ATOM 1468 N N . ASP A 1 179 ? 15.900 6.564 -29.495 1.00 89.81 179 ASP A N 1
ATOM 1469 C CA . ASP A 1 179 ? 15.673 6.502 -28.050 1.00 89.81 179 ASP A CA 1
ATOM 1470 C C . ASP A 1 179 ? 16.882 7.153 -27.352 1.00 89.81 179 ASP A C 1
ATOM 1472 O O . ASP A 1 179 ? 17.105 8.356 -27.558 1.00 89.81 179 ASP A O 1
ATOM 1476 N N . LEU A 1 180 ? 17.738 6.402 -26.642 1.00 91.38 180 LEU A N 1
ATOM 1477 C CA . LEU A 1 180 ? 18.996 6.947 -26.108 1.00 91.38 180 LEU A CA 1
ATOM 1478 C C . LEU A 1 180 ? 19.917 7.463 -27.221 1.00 91.38 180 LEU A C 1
ATOM 1480 O O . LEU A 1 180 ? 20.529 8.529 -27.087 1.00 91.38 180 LEU A O 1
ATOM 1484 N N . ALA A 1 181 ? 20.012 6.721 -28.329 1.00 93.94 181 ALA A N 1
ATOM 1485 C CA . ALA A 1 181 ? 20.749 7.154 -29.504 1.00 93.94 181 ALA A CA 1
ATOM 1486 C C . ALA A 1 181 ? 19.857 8.024 -30.394 1.00 93.94 181 ALA A C 1
ATOM 1488 O O . ALA A 1 181 ? 18.773 7.610 -30.800 1.00 93.94 181 ALA A O 1
ATOM 1489 N N . HIS A 1 182 ? 20.328 9.229 -30.718 1.00 92.00 182 HIS A N 1
ATOM 1490 C CA . HIS A 1 182 ? 19.631 10.138 -31.638 1.00 92.00 182 HIS A CA 1
ATOM 1491 C C . HIS A 1 182 ? 20.083 9.966 -33.089 1.00 92.00 182 HIS A C 1
ATOM 1493 O O . HIS A 1 182 ? 19.382 10.375 -34.007 1.00 92.00 182 HIS A O 1
ATOM 1499 N N . HIS A 1 183 ? 21.249 9.355 -33.297 1.00 92.81 183 HIS A N 1
ATOM 1500 C CA . HIS A 1 183 ? 21.766 9.013 -34.611 1.00 92.81 183 HIS A CA 1
ATOM 1501 C C . HIS A 1 183 ? 22.506 7.681 -34.518 1.00 92.81 183 HIS A C 1
ATOM 1503 O O . HIS A 1 183 ? 23.211 7.404 -33.546 1.00 92.81 183 HIS A O 1
ATOM 1509 N N . TRP A 1 184 ? 22.372 6.854 -35.545 1.00 94.81 184 TRP A N 1
ATOM 1510 C CA . TRP A 1 184 ? 23.207 5.681 -35.754 1.00 94.81 184 TRP A CA 1
ATOM 1511 C C . TRP A 1 184 ? 23.643 5.570 -37.214 1.00 94.81 184 TRP A C 1
ATOM 1513 O O . TRP A 1 184 ? 22.999 6.118 -38.109 1.00 94.81 184 TRP A O 1
ATOM 1523 N N . ARG A 1 185 ? 24.760 4.886 -37.456 1.00 95.50 185 ARG A N 1
ATOM 1524 C CA . ARG A 1 185 ? 25.280 4.617 -38.799 1.00 95.50 185 ARG A CA 1
ATOM 1525 C C . ARG A 1 185 ? 25.876 3.217 -38.862 1.00 95.50 185 ARG A C 1
ATOM 1527 O O . ARG A 1 185 ? 26.624 2.816 -37.970 1.00 95.50 185 ARG A O 1
ATOM 1534 N N . GLN A 1 186 ? 25.590 2.518 -39.952 1.00 96.06 186 GLN A N 1
ATOM 1535 C CA . GLN A 1 186 ? 26.278 1.287 -40.309 1.00 96.06 186 GLN A CA 1
ATOM 1536 C C . GLN A 1 186 ? 27.673 1.616 -40.855 1.00 96.06 186 GLN A C 1
ATOM 1538 O O . GLN A 1 186 ? 27.816 2.433 -41.767 1.00 96.06 186 GLN A O 1
ATOM 1543 N N . ILE A 1 187 ? 28.705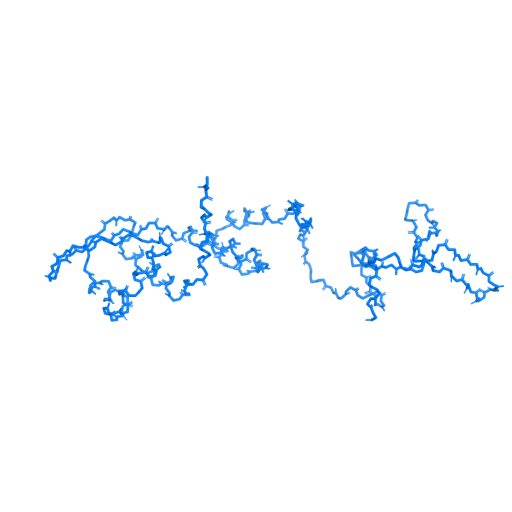 1.019 -40.261 1.00 96.44 187 ILE A N 1
ATOM 1544 C CA . ILE A 1 187 ? 30.092 1.148 -40.727 1.00 96.44 187 ILE A CA 1
ATOM 1545 C C . ILE A 1 187 ? 30.397 0.032 -41.729 1.00 96.44 187 ILE A C 1
ATOM 1547 O O . ILE A 1 187 ? 30.971 0.297 -42.780 1.00 96.44 187 ILE A O 1
ATOM 1551 N N . ASP A 1 188 ? 29.975 -1.194 -41.415 1.00 95.44 188 ASP A N 1
ATOM 1552 C CA . ASP A 1 188 ? 30.095 -2.387 -42.257 1.00 95.44 188 ASP A CA 1
ATOM 1553 C C . ASP A 1 188 ? 28.946 -3.381 -41.926 1.00 95.44 188 ASP A C 1
ATOM 1555 O O . ASP A 1 188 ? 28.132 -3.084 -41.042 1.00 95.44 188 ASP A O 1
ATOM 1559 N N . PRO A 1 189 ? 28.808 -4.540 -42.610 1.00 95.06 189 PRO A N 1
ATOM 1560 C CA . PRO A 1 189 ? 27.698 -5.475 -42.386 1.00 95.06 189 PRO A CA 1
ATOM 1561 C C . PRO A 1 189 ? 27.505 -5.948 -40.938 1.00 95.06 189 PRO A C 1
ATOM 1563 O O . PRO A 1 189 ? 26.387 -6.300 -40.570 1.00 95.06 189 PRO A O 1
ATOM 1566 N N . LEU A 1 190 ? 28.556 -5.935 -40.112 1.00 95.50 190 LEU A N 1
ATOM 1567 C CA . LEU A 1 190 ? 28.527 -6.432 -38.733 1.00 95.50 190 LEU A CA 1
ATOM 1568 C C . LEU A 1 190 ? 28.786 -5.337 -37.689 1.00 95.50 190 LEU A C 1
ATOM 1570 O O . LEU A 1 190 ? 28.705 -5.608 -36.491 1.00 95.50 190 LEU A O 1
ATOM 1574 N N . ARG A 1 191 ? 29.093 -4.102 -38.107 1.00 95.62 191 ARG A N 1
ATOM 1575 C CA . ARG A 1 191 ? 29.436 -3.003 -37.197 1.00 95.62 191 ARG A CA 1
ATOM 1576 C C . ARG A 1 191 ? 28.534 -1.795 -37.374 1.00 95.62 191 ARG A C 1
ATOM 1578 O O . ARG A 1 191 ? 28.437 -1.194 -38.445 1.00 95.62 191 ARG A O 1
ATOM 1585 N N . TRP A 1 192 ? 27.966 -1.376 -36.251 1.00 95.19 192 TRP A N 1
ATOM 1586 C CA . TRP A 1 192 ? 27.124 -0.195 -36.131 1.00 95.19 192 TRP A CA 1
ATOM 1587 C C . TRP A 1 192 ? 27.704 0.757 -35.094 1.00 95.19 192 TRP A C 1
ATOM 1589 O O . TRP A 1 192 ? 28.237 0.335 -34.068 1.00 95.19 192 TRP A O 1
ATOM 1599 N N . ARG A 1 193 ? 27.587 2.056 -35.359 1.00 96.00 193 ARG A N 1
ATOM 1600 C CA . ARG A 1 193 ? 27.946 3.118 -34.419 1.00 96.00 193 ARG A CA 1
ATOM 1601 C C . ARG A 1 193 ? 26.697 3.883 -34.018 1.00 96.00 193 ARG A C 1
ATOM 1603 O O . ARG A 1 193 ? 25.950 4.325 -34.887 1.00 96.00 193 ARG A O 1
ATOM 1610 N N . PHE A 1 194 ? 26.521 4.069 -32.715 1.00 95.69 194 PHE A N 1
ATOM 1611 C CA . PHE A 1 194 ? 25.413 4.806 -32.113 1.00 95.69 194 PHE A CA 1
ATOM 1612 C C . PHE A 1 194 ? 25.940 6.064 -31.423 1.00 95.69 194 PHE A C 1
ATOM 1614 O O . PHE A 1 194 ? 26.948 6.016 -30.721 1.00 95.69 194 PHE A O 1
ATOM 1621 N N . TYR A 1 195 ? 25.247 7.181 -31.618 1.00 93.56 195 TYR A N 1
ATOM 1622 C CA . TYR A 1 195 ? 25.546 8.469 -31.005 1.00 93.56 195 TYR A CA 1
ATOM 1623 C C . TYR A 1 195 ? 24.486 8.759 -29.943 1.00 93.56 195 TYR A C 1
ATOM 1625 O O . TYR A 1 195 ? 23.312 8.977 -30.259 1.00 93.56 195 TYR A O 1
ATOM 1633 N N . LEU A 1 196 ? 24.893 8.715 -28.675 1.00 92.31 196 LEU A N 1
ATOM 1634 C CA . LEU A 1 196 ? 24.001 8.905 -27.532 1.00 92.31 196 LEU A CA 1
ATOM 1635 C C . LEU A 1 196 ? 23.746 10.388 -27.286 1.00 92.31 196 LEU A C 1
ATOM 1637 O O . LEU A 1 196 ? 24.635 11.221 -27.465 1.00 92.31 196 LEU A O 1
ATOM 1641 N N . ARG A 1 197 ? 22.524 10.728 -26.871 1.00 85.44 197 ARG A N 1
ATOM 1642 C CA . ARG A 1 197 ? 22.263 12.069 -26.341 1.00 85.44 197 ARG A CA 1
ATOM 1643 C C . ARG A 1 197 ? 23.030 12.240 -25.024 1.00 85.44 197 ARG A C 1
ATOM 1645 O O . ARG A 1 197 ? 23.050 11.302 -24.225 1.00 85.44 197 ARG A O 1
ATOM 1652 N N . PRO A 1 198 ? 23.646 13.407 -24.774 1.00 81.12 198 PRO A N 1
ATOM 1653 C CA . PRO A 1 198 ? 24.156 13.702 -23.445 1.00 81.12 198 PRO A CA 1
ATOM 1654 C C . PRO A 1 198 ? 22.988 13.621 -22.450 1.00 81.12 198 PRO A C 1
ATOM 1656 O O . PRO A 1 198 ? 21.870 14.012 -22.805 1.00 81.12 198 PRO A O 1
ATOM 1659 N N . PRO A 1 199 ? 23.205 13.091 -21.236 1.00 66.88 199 PRO A N 1
ATOM 1660 C CA . PRO A 1 199 ? 22.142 12.995 -20.254 1.00 66.88 199 PRO A CA 1
ATOM 1661 C C . PRO A 1 199 ? 21.640 14.407 -19.956 1.00 66.88 199 PRO A C 1
ATOM 1663 O O . PRO A 1 199 ? 22.370 15.246 -19.431 1.00 66.88 199 PRO A O 1
ATOM 1666 N N . SER A 1 200 ? 20.387 14.686 -20.303 1.00 58.53 200 SER A N 1
ATOM 1667 C CA . SER A 1 200 ? 19.681 15.834 -19.748 1.00 58.53 200 SER A CA 1
ATOM 1668 C C . SER A 1 200 ? 19.663 15.649 -18.233 1.00 58.53 200 SER A C 1
ATOM 1670 O O . SER A 1 200 ? 19.218 14.590 -17.780 1.00 58.53 200 SER A O 1
ATOM 1672 N N . SER A 1 201 ? 20.192 16.617 -17.470 1.00 45.97 201 SER A N 1
ATOM 1673 C CA . SER A 1 201 ? 20.226 16.616 -15.998 1.00 45.97 201 SER A CA 1
ATOM 1674 C C . SER A 1 201 ? 18.927 16.038 -15.427 1.00 45.97 201 SER A C 1
ATOM 1676 O O . SER A 1 201 ? 17.898 16.703 -15.442 1.00 45.97 201 SER A O 1
ATOM 1678 N N . GLY A 1 202 ? 18.951 14.772 -15.005 1.00 48.47 202 GLY A N 1
ATOM 1679 C CA . GLY A 1 202 ? 17.749 14.037 -14.591 1.00 48.47 202 GLY A CA 1
ATOM 1680 C C . GLY A 1 202 ? 17.758 12.542 -14.922 1.00 48.47 202 GLY A C 1
ATOM 1681 O O . GLY A 1 202 ? 17.141 11.765 -14.199 1.00 48.47 202 GLY A O 1
ATOM 1682 N N . MET A 1 203 ? 18.494 12.100 -15.947 1.00 43.38 203 MET A N 1
ATOM 1683 C CA . MET A 1 203 ? 18.638 10.666 -16.243 1.00 43.38 203 MET A CA 1
ATOM 1684 C C . MET A 1 203 ? 19.757 10.043 -15.403 1.00 43.38 203 MET A C 1
ATOM 1686 O O . MET A 1 203 ? 20.924 10.015 -15.790 1.00 43.38 203 MET A O 1
ATOM 1690 N N . MET A 1 204 ? 19.395 9.543 -14.222 1.00 35.72 204 MET A N 1
ATOM 1691 C CA . MET A 1 204 ? 20.251 8.650 -13.446 1.00 35.72 204 MET A CA 1
ATOM 1692 C C . MET A 1 204 ? 20.300 7.294 -14.159 1.00 35.72 204 MET A C 1
ATOM 1694 O O . MET A 1 204 ? 19.380 6.486 -14.044 1.00 35.72 204 MET A O 1
ATOM 1698 N N . VAL A 1 205 ? 21.374 7.047 -14.909 1.00 36.50 205 VAL A N 1
ATOM 1699 C CA . VAL A 1 205 ? 21.721 5.700 -15.371 1.00 36.50 205 VAL A CA 1
ATOM 1700 C C . VAL A 1 205 ? 22.115 4.909 -14.125 1.00 36.50 205 VAL A C 1
ATOM 1702 O O . VAL A 1 205 ? 23.193 5.113 -13.574 1.00 36.50 205 VAL A O 1
ATOM 1705 N N . ARG A 1 206 ? 21.203 4.079 -13.612 1.00 33.50 206 ARG A N 1
ATOM 1706 C CA . ARG A 1 206 ? 21.535 3.109 -12.566 1.00 33.50 206 ARG A CA 1
ATOM 1707 C C . ARG A 1 206 ? 22.113 1.869 -13.242 1.00 33.50 206 ARG A C 1
ATOM 1709 O O . ARG A 1 206 ? 21.402 1.203 -13.991 1.00 33.50 206 ARG A O 1
ATOM 1716 N N . SER A 1 207 ? 23.405 1.659 -13.005 1.00 33.91 207 SER A N 1
ATOM 1717 C CA . SER A 1 207 ? 24.183 0.462 -13.333 1.00 33.91 207 SER A CA 1
ATOM 1718 C C . SER A 1 207 ? 23.650 -0.781 -12.631 1.00 33.91 207 SER A C 1
ATOM 1720 O O . SER A 1 207 ? 23.149 -0.635 -11.492 1.00 33.91 207 SER A O 1
#

Secondary structure (DSSP, 8-state):
----------TT--HHHHHHHHHHHHHH-SS-EEE-HHHHHHHHT--HHHHHHHHHHHHHTTSEEEEPPSSTTPPEEEEE---HHHHHHHHHHHHHHTT-HHHHHHHHTT-HHHHHHHHHHHSEEEE-SS-EEEE---SS------TTS---HHHHHHHHHH---SEEE-TTT--EEESSEEEEEEEETTEEEEEEPP--TT-----

Radius of gyration: 29.37 Å; Cα contacts (8 Å, |Δi|>4): 198; chains: 1; bounding box: 57×47×89 Å

Foldseek 3Di:
DDDDPPPPPLPPCDPLLLVLLVQCCVVPNQDKDFADLVRSCVSSVHDSVVSVVSVVSCVVVVQWDWADDDDPPGTIIIGGHDDPVNVLLVVLVVCVVVVNNVVSCVSCVVPPVSNVVSCVVPAAWDDDPVDIDHHDDDPDDDDDLDPPDDDDPVSVVVNVVVDWDCWDADPVPRDIAGTQFNDKDDPDPVDIDTDGDDDDVPDDPDD

Sequence (207 aa):
MLIPVREISPFMTTRHTEQKYLKLLQHYGDKPVSVTLQELADVLFCTRRHMRNLLLQMQEAKWLIWQSQAGRGHRARLHLRYKPEQLLSEKAEQLLESGHIDQAIQLLGKNKHQVAQLLRSKLGYSVRADYQRLCIPYYRTMPSLCPGIPLRRSEQHLVRQIFSGLTRINEEKGEVEADLAHHWRQIDPLRWRFYLRPPSSGMMVRS

Solvent-accessible surface area (backbone atoms only — not comparable to full-atom values): 12890 Å² total; per-residue (Å²): 139,82,78,80,79,73,79,74,73,80,86,77,72,51,76,64,57,52,54,53,48,52,52,49,41,73,74,61,41,73,53,76,41,78,45,38,67,60,59,56,8,59,79,69,74,50,49,57,72,56,39,52,54,51,51,50,54,37,41,76,69,60,42,35,48,79,48,78,60,94,64,92,86,54,59,17,44,41,31,46,71,60,53,73,67,56,59,53,47,56,52,28,52,52,29,46,75,73,66,40,51,70,59,23,44,65,72,36,63,88,42,64,67,60,42,51,52,54,48,60,76,57,49,45,80,47,79,54,102,88,51,76,47,76,37,76,94,68,99,61,85,82,72,84,74,54,88,92,51,98,63,56,73,70,49,47,53,52,34,62,75,76,49,82,45,60,53,44,72,39,86,90,77,71,42,85,40,68,51,48,17,73,46,72,47,75,78,51,102,90,41,73,49,74,42,65,61,77,73,61,93,81,66,78,81,80,128

Nearest PDB structures (foldseek):
  4pql-assembly1_A  TM=6.249E-01  e=8.433E-03  Staphylococcus aureus
  4rgu-assembly1_B-2  TM=5.314E-01  e=1.697E-02  Acinetobacter baylyi ADP1
  4rgr-assembly1_A  TM=5.284E-01  e=1.907E-02  Acinetobacter baylyi ADP1
  2fbh-assembly1_A  TM=4.870E-01  e=3.619E-02  Pseudomonas aeruginosa
  7kfq-assembly1_A  TM=4.674E-01  e=6.482E-02  Variovorax paradoxus

pLDDT: mean 78.7, std 15.52, range [27.45, 96.44]